Protein AF-0000000086876426 (afdb_homodimer)

InterPro domains:
  IPR000835 MarR-type HTH domain [PF01047] (58-99)
  IPR000835 MarR-type HTH domain [PS50995] (9-151)
  IPR000835 MarR-type HTH domain [SM00347] (29-136)
  IPR036388 Winged helix-like DNA-binding domain superfamily [G3DSA:1.10.10.10] (3-150)
  IPR036390 Winged helix DNA-binding domain superfamily [SSF46785] (10-148)
  IPR039422 Transcription regulators MarR/SlyA-like [PTHR33164] (21-145)

pLDDT: mean 90.35, std 13.36, range [30.05, 98.69]

Secondary structure (DSSP, 8-state):
---SSSSGGGSHHHHHHHHHHHHHHHHHHHHGGGT--HHHHHHHHHHHHHHHH-TT----BHHHHHHHHT--HHHHHHHHHHHHHTTSEEEEE-SS-TT-EEEEE-HHHHHHHHHHHHHHHHHHHHHHGGGGGGHHHHHHHHHHHHHHHH-/---SSSSGGGSHHHHHHHHHHHHHHHHHHHHGGGT--HHHHHHHHHHHHHHHH-TT----BHHHHHHHHT--HHHHHHHHHHHHHTTSEEEEE-SS-TT-EEEEE-HHHHHHHHHHHHHHHHHHHHHHGGGGGGHHHHHHHHHHHHHHHH-

Sequence (302 aa):
MSSQYKNAHESPGHLLWQVTTMWQKEVRRALDPLGLTPPQFVLLHGCLWLNERDTEGKGVTQVQLAHFANVDVNVTSQVLRALEKRGLIHRSRHRTDTRANIITTTPEGTELANQGIQLVEEADRQFFDLVSDRKEEYMDIMREFIKNKSEMSSQYKNAHESPGHLLWQVTTMWQKEVRRALDPLGLTPPQFVLLHGCLWLNERDTEGKGVTQVQLAHFANVDVNVTSQVLRALEKRGLIHRSRHRTDTRANIITTTPEGTELANQGIQLVEEADRQFFDLVSDRKEEYMDIMREFIKNKSE

Solvent-accessible surface area (backbone atoms only — not comparable to full-atom values): 16601 Å² total; per-residue (Å²): 133,79,54,85,50,81,55,81,74,62,38,73,59,46,40,50,49,53,52,50,51,57,50,51,51,45,41,43,59,51,27,49,89,73,74,40,51,67,70,49,44,48,51,47,40,44,39,46,53,48,56,76,63,40,81,81,66,78,65,37,38,63,66,57,45,15,61,74,60,71,45,55,58,69,58,42,53,55,46,48,50,55,38,35,74,71,52,28,34,45,77,43,77,31,89,81,47,83,88,38,46,26,48,42,58,30,74,63,22,46,52,51,32,52,53,46,50,52,37,37,51,53,41,43,53,60,58,54,51,54,40,56,94,45,43,68,61,50,50,52,53,45,47,42,46,55,55,52,69,76,104,133,80,52,84,49,84,55,81,75,64,38,74,60,46,38,51,49,52,52,48,51,55,49,50,51,46,42,43,60,50,25,49,89,73,74,42,51,67,69,48,44,49,50,47,39,44,39,46,54,48,55,75,64,40,82,82,68,78,64,37,37,63,66,57,46,15,61,74,61,70,45,55,57,68,59,43,52,55,45,48,51,54,38,36,73,72,53,27,35,45,77,41,76,32,90,81,48,84,88,37,47,26,48,43,59,30,73,63,22,45,52,51,32,53,53,47,50,53,35,39,50,52,42,43,53,60,57,54,52,54,42,56,95,44,42,67,62,50,49,50,52,45,48,41,43,55,55,53,67,76,102

Foldseek 3Di:
DPPVVPPPCDDPVNVVVVLVVVLLVLLQVLLVVLVDHPVLLLLLLLQLVVVVVPPVPQADWLVNSCVSSVHDSVVSVVSVVVCVVVVQKDWDAGPPPRPTIGIHGDPNSNVSSVSSVVSSVVSVVVSCVVPVVCNVVVVVVVVVVVVVVVD/DPPVVPPPCDDPVNVVVVLVVVLLVLLQVLLVVLVDHPVLLLLLLLQLVVVVVPPVPQADWLVNSCVSSVHDSVVSVVSVVVCVVVVQKDWDAGPPDRVTIGIHGDPNSNVSSVSSVVSSVVSVVVSCVVPVVCNVVVVVVVVVVVVVVVD

Radius of gyration: 21.58 Å; Cα contacts (8 Å, |Δi|>4): 341; chains: 2; bounding box: 47×56×58 Å

Nearest PDB structures (foldseek):
  4zzl-assembly1_B  TM=8.235E-01  e=1.697E-06  Pseudomonas aeruginosa
  1lnw-assembly7_A  TM=7.942E-01  e=1.697E-06  Pseudomonas aeruginosa
  8ylg-assembly1_B  TM=8.251E-01  e=4.861E-06  Burkholderia thailandensis
  4rgr-assembly1_A  TM=6.857E-01  e=1.195E-06  Acinetobacter baylyi ADP1
  7kfq-assembly1_A  TM=6.689E-01  e=6.283E-07  Variovorax paradoxus

Structure (mmCIF, N/CA/C/O backbone):
data_AF-0000000086876426-model_v1
#
loop_
_entity.id
_entity.type
_entity.pdbx_description
1 polymer 'MarR family transcriptional regulator'
#
loop_
_atom_site.group_PDB
_atom_site.id
_atom_site.type_symbol
_atom_site.label_atom_id
_atom_site.label_alt_id
_atom_site.label_comp_id
_atom_site.label_asym_id
_atom_site.label_entity_id
_atom_site.label_seq_id
_atom_site.pdbx_PDB_ins_code
_atom_site.Cartn_x
_atom_site.Cartn_y
_atom_site.Cartn_z
_atom_site.occupancy
_atom_site.B_iso_or_equiv
_atom_site.auth_seq_id
_atom_site.auth_comp_id
_atom_site.auth_asym_id
_atom_site.auth_atom_id
_atom_site.pdbx_PDB_model_num
ATOM 1 N N . MET A 1 1 ? -9.094 25.453 10.734 1 30.05 1 MET A N 1
ATOM 2 C CA . MET A 1 1 ? -8.906 24.547 9.617 1 30.05 1 MET A CA 1
ATOM 3 C C . MET A 1 1 ? -9.648 23.234 9.852 1 30.05 1 MET A C 1
ATOM 5 O O . MET A 1 1 ? -9.258 22.453 10.719 1 30.05 1 MET A O 1
ATOM 9 N N . SER A 1 2 ? -10.898 23.234 9.766 1 33.44 2 SER A N 1
ATOM 10 C CA . SER A 1 2 ? -12.031 22.375 10.117 1 33.44 2 SER A CA 1
ATOM 11 C C . SER A 1 2 ? -11.914 21 9.477 1 33.44 2 SER A C 1
ATOM 13 O O . SER A 1 2 ? -12.258 20.828 8.297 1 33.44 2 SER A O 1
ATOM 15 N N . SER A 1 3 ? -10.734 20.438 9.406 1 42.22 3 SER A N 1
ATOM 16 C CA . SER A 1 3 ? -10.766 19.078 8.852 1 42.22 3 SER A CA 1
ATOM 17 C C . SER A 1 3 ? -11.953 18.297 9.398 1 42.22 3 SER A C 1
ATOM 19 O O . SER A 1 3 ? -12.195 18.281 10.602 1 42.22 3 SER A O 1
ATOM 21 N N . GLN A 1 4 ? -13.102 18.344 8.695 1 42.22 4 GLN A N 1
ATOM 22 C CA . GLN A 1 4 ? -14.297 17.625 9.141 1 42.22 4 GLN A CA 1
ATOM 23 C C . GLN A 1 4 ? -13.922 16.406 9.969 1 42.22 4 GLN A C 1
ATOM 25 O O . GLN A 1 4 ? -14.773 15.828 10.656 1 42.22 4 GLN A O 1
ATOM 30 N N . TYR A 1 5 ? -12.875 15.703 9.586 1 44.19 5 TYR A N 1
ATOM 31 C CA . TYR A 1 5 ? -12.562 14.57 10.445 1 44.19 5 TYR A CA 1
ATOM 32 C C . TYR A 1 5 ? -11.758 15.016 11.656 1 44.19 5 TYR A C 1
ATOM 34 O O . TYR A 1 5 ? -10.727 15.68 11.516 1 44.19 5 TYR A O 1
ATOM 42 N N . LYS A 1 6 ? -12.273 15.656 12.68 1 44.12 6 LYS A N 1
ATOM 43 C CA . LYS A 1 6 ? -11.656 16.125 13.914 1 44.12 6 LYS A CA 1
ATOM 44 C C . LYS A 1 6 ? -10.266 15.531 14.102 1 44.12 6 LYS A C 1
ATOM 46 O O . LYS A 1 6 ? -9.32 16.234 14.477 1 44.12 6 LYS A O 1
ATOM 51 N N . ASN A 1 7 ? -10.18 14.094 14.289 1 46.66 7 ASN A N 1
ATOM 52 C CA . ASN A 1 7 ? -8.906 13.398 14.453 1 46.66 7 ASN A CA 1
ATOM 53 C C . ASN A 1 7 ? -8.43 12.789 13.133 1 46.66 7 ASN A C 1
ATOM 55 O O . ASN A 1 7 ? -9.211 12.141 12.43 1 46.66 7 ASN A O 1
ATOM 59 N N . ALA A 1 8 ? -7.633 13.555 12.289 1 49.53 8 ALA A N 1
ATOM 60 C CA . ALA A 1 8 ? -6.98 13.109 11.062 1 49.53 8 ALA A CA 1
ATOM 61 C C . ALA A 1 8 ? -7.047 11.586 10.93 1 49.53 8 ALA A C 1
ATOM 63 O O . ALA A 1 8 ? -7.121 11.062 9.82 1 49.53 8 ALA A O 1
ATOM 64 N N . HIS A 1 9 ? -7.215 10.828 12.141 1 56.84 9 HIS A N 1
ATOM 65 C CA . HIS A 1 9 ? -7.109 9.375 12.25 1 56.84 9 HIS A CA 1
ATOM 66 C C . HIS A 1 9 ? -8.445 8.703 11.961 1 56.84 9 HIS A C 1
ATOM 68 O O . HIS A 1 9 ? -8.586 7.492 12.125 1 56.84 9 HIS A O 1
ATOM 74 N N . GLU A 1 10 ? -9.336 9.508 11.508 1 72.62 10 GLU A N 1
ATOM 75 C CA . GLU A 1 10 ? -10.555 8.711 11.531 1 72.62 10 GLU A CA 1
ATOM 76 C C . GLU A 1 10 ? -11.266 8.75 10.18 1 72.62 10 GLU A C 1
ATOM 78 O O . GLU A 1 10 ? -12.492 8.664 10.117 1 72.62 10 GLU A O 1
ATOM 83 N N . SER A 1 11 ? -10.648 9.008 9.18 1 89.31 11 SER A N 1
ATOM 84 C CA . SER A 1 11 ? -11.336 8.898 7.898 1 89.31 11 SER A CA 1
ATOM 85 C C . SER A 1 11 ? -11.375 7.449 7.414 1 89.31 11 SER A C 1
ATOM 87 O O . SER A 1 11 ? -10.562 6.625 7.848 1 89.31 11 SER A O 1
ATOM 89 N N . PRO A 1 12 ? -12.383 7.133 6.586 1 95.56 12 PRO A N 1
ATOM 90 C CA . PRO A 1 12 ? -12.43 5.777 6.031 1 95.56 12 PRO A CA 1
ATOM 91 C C . PRO A 1 12 ? -11.148 5.395 5.297 1 95.56 12 PRO A C 1
ATOM 93 O O . PRO A 1 12 ? -10.703 4.25 5.387 1 95.56 12 PRO A O 1
ATOM 96 N N . GLY A 1 13 ? -10.586 6.391 4.656 1 95.62 13 GLY A N 1
ATOM 97 C CA . GLY A 1 13 ? -9.328 6.133 3.973 1 95.62 13 GLY A CA 1
ATOM 98 C C . GLY A 1 13 ? -8.172 5.879 4.922 1 95.62 13 GLY A C 1
ATOM 99 O O . GLY A 1 13 ? -7.324 5.023 4.664 1 95.62 13 GLY A O 1
ATOM 100 N N . HIS A 1 14 ? -8.125 6.574 5.984 1 90.75 14 HIS A N 1
ATOM 101 C CA . HIS A 1 14 ? -7.098 6.363 6.996 1 90.75 14 HIS A CA 1
ATOM 102 C C . HIS A 1 14 ? -7.207 4.973 7.613 1 90.75 14 HIS A C 1
ATOM 104 O O . HIS A 1 14 ? -6.195 4.301 7.828 1 90.75 14 HIS A O 1
ATOM 110 N N . LEU A 1 15 ? -8.391 4.52 7.887 1 93.94 15 LEU A N 1
ATOM 111 C CA . LEU A 1 15 ? -8.609 3.184 8.43 1 93.94 15 LEU A CA 1
ATOM 112 C C . LEU A 1 15 ? -8.172 2.111 7.441 1 93.94 15 LEU A C 1
ATOM 114 O O . LEU A 1 15 ? -7.523 1.134 7.82 1 93.94 15 LEU A O 1
ATOM 118 N N . LEU A 1 16 ? -8.547 2.289 6.176 1 96.75 16 LEU A N 1
ATOM 119 C CA . LEU A 1 16 ? -8.102 1.376 5.125 1 96.75 16 LEU A CA 1
ATOM 120 C C . LEU A 1 16 ? -6.578 1.283 5.094 1 96.75 16 LEU A C 1
ATOM 122 O O . LEU A 1 16 ? -6.02 0.185 5.051 1 96.75 16 LEU A O 1
ATOM 126 N N . TRP A 1 17 ? -5.953 2.387 5.164 1 93 17 TRP A N 1
ATOM 127 C CA . TRP A 1 17 ? -4.496 2.463 5.145 1 93 17 TRP A CA 1
ATOM 128 C C . TRP A 1 17 ? -3.893 1.731 6.336 1 93 17 TRP A C 1
ATOM 130 O O . TRP A 1 17 ? -2.949 0.954 6.184 1 93 17 TRP A O 1
ATOM 140 N N . GLN A 1 18 ? -4.398 1.969 7.492 1 91.56 18 GLN A N 1
ATOM 141 C CA . GLN A 1 18 ? -3.865 1.341 8.695 1 91.56 18 GLN A CA 1
ATOM 142 C C . GLN A 1 18 ? -3.986 -0.179 8.625 1 91.56 18 GLN A C 1
ATOM 144 O O . GLN A 1 18 ? -3.018 -0.896 8.883 1 91.56 18 GLN A O 1
ATOM 149 N N . VAL A 1 19 ? -5.152 -0.672 8.258 1 95.75 19 VAL A N 1
ATOM 150 C CA . VAL A 1 19 ? -5.379 -2.111 8.188 1 95.75 19 VAL A CA 1
ATOM 151 C C . VAL A 1 19 ? -4.492 -2.719 7.102 1 95.75 19 VAL A C 1
ATOM 153 O O . VAL A 1 19 ? -3.898 -3.783 7.301 1 95.75 19 VAL A O 1
ATOM 156 N N . THR A 1 20 ? -4.418 -2.023 5.996 1 96.06 20 THR A N 1
ATOM 157 C CA . THR A 1 20 ? -3.586 -2.525 4.906 1 96.06 20 THR A CA 1
ATOM 158 C C . THR A 1 20 ? -2.117 -2.568 5.32 1 96.06 20 THR A C 1
ATOM 160 O O . THR A 1 20 ? -1.408 -3.529 5.016 1 96.06 20 THR A O 1
ATOM 163 N N . THR A 1 21 ? -1.663 -1.554 5.988 1 91.94 21 THR A N 1
ATOM 164 C CA . THR A 1 21 ? -0.284 -1.509 6.457 1 91.94 21 THR A CA 1
ATOM 165 C C . THR A 1 21 ? 0.003 -2.672 7.402 1 91.94 21 THR A C 1
ATOM 167 O O . THR A 1 21 ? 1.04 -3.328 7.289 1 91.94 21 THR A O 1
ATOM 170 N N . MET A 1 22 ? -0.913 -2.908 8.336 1 93.94 22 MET A N 1
ATOM 171 C CA . MET A 1 22 ? -0.774 -4.02 9.273 1 93.94 22 MET A CA 1
ATOM 172 C C . MET A 1 22 ? -0.702 -5.348 8.531 1 93.94 22 MET A C 1
ATOM 174 O O . MET A 1 22 ? 0.144 -6.191 8.836 1 93.94 22 MET A O 1
ATOM 178 N N . TRP A 1 23 ? -1.585 -5.512 7.598 1 96.62 23 TRP A N 1
ATOM 179 C CA . TRP A 1 23 ? -1.629 -6.742 6.809 1 96.62 23 TRP A CA 1
ATOM 180 C C . TRP A 1 23 ? -0.354 -6.91 5.992 1 96.62 23 TRP A C 1
ATOM 182 O O . TRP A 1 23 ? 0.245 -7.988 5.977 1 96.62 23 TRP A O 1
ATOM 192 N N . GLN A 1 24 ? 0.143 -5.887 5.328 1 94.62 24 GLN A N 1
ATOM 193 C CA . GLN A 1 24 ? 1.336 -5.926 4.488 1 94.62 24 GLN A CA 1
ATOM 194 C C . GLN A 1 24 ? 2.578 -6.25 5.312 1 94.62 24 GLN A C 1
ATOM 196 O O . GLN A 1 24 ? 3.494 -6.918 4.832 1 94.62 24 GLN A O 1
ATOM 201 N N . LYS A 1 25 ? 2.564 -5.75 6.504 1 93.88 25 LYS A N 1
ATOM 202 C CA . LYS A 1 25 ? 3.662 -6.082 7.41 1 93.88 25 LYS A CA 1
ATOM 203 C C . LYS A 1 25 ? 3.725 -7.586 7.664 1 93.88 25 LYS A C 1
ATOM 205 O O . LYS A 1 25 ? 4.809 -8.18 7.668 1 93.88 25 LYS A O 1
ATOM 210 N N . GLU A 1 26 ? 2.576 -8.219 7.887 1 96.5 26 GLU A N 1
ATOM 211 C CA . GLU A 1 26 ? 2.525 -9.656 8.117 1 96.5 26 GLU A CA 1
ATOM 212 C C . GLU A 1 26 ? 2.957 -10.43 6.875 1 96.5 26 GLU A C 1
ATOM 214 O O . GLU A 1 26 ? 3.676 -11.43 6.98 1 96.5 26 GLU A O 1
ATOM 219 N N . VAL A 1 27 ? 2.52 -9.953 5.77 1 96.81 27 VAL A N 1
ATOM 220 C CA . VAL A 1 27 ? 2.877 -10.609 4.516 1 96.81 27 VAL A CA 1
ATOM 221 C C . VAL A 1 27 ? 4.383 -10.484 4.281 1 96.81 27 VAL A C 1
ATOM 223 O O . VAL A 1 27 ? 5.035 -11.461 3.91 1 96.81 27 VAL A O 1
ATOM 226 N N . ARG A 1 28 ? 4.902 -9.367 4.512 1 96.25 28 ARG A N 1
ATOM 227 C CA . ARG A 1 28 ? 6.34 -9.156 4.363 1 96.25 28 ARG A CA 1
ATOM 228 C C . ARG A 1 28 ? 7.129 -10.078 5.285 1 96.25 28 ARG A C 1
ATOM 230 O O . ARG A 1 28 ? 8.117 -10.688 4.867 1 96.25 28 ARG A O 1
ATOM 237 N N . ARG A 1 29 ? 6.707 -10.117 6.5 1 96.81 29 ARG A N 1
ATOM 238 C CA . ARG A 1 29 ? 7.359 -10.977 7.477 1 96.81 29 ARG A CA 1
ATOM 239 C C . ARG A 1 29 ? 7.348 -12.43 7.02 1 96.81 29 ARG A C 1
ATOM 241 O O . ARG A 1 29 ? 8.344 -13.148 7.168 1 96.81 29 ARG A O 1
ATOM 248 N N . ALA A 1 30 ? 6.223 -12.844 6.492 1 97.88 30 ALA A N 1
ATOM 249 C CA . ALA A 1 30 ? 6.074 -14.219 6.027 1 97.88 30 ALA A CA 1
ATOM 250 C C . ALA A 1 30 ? 7.027 -14.516 4.871 1 97.88 30 ALA A C 1
ATOM 252 O O . ALA A 1 30 ? 7.492 -15.648 4.715 1 97.88 30 ALA A O 1
ATOM 253 N N . LEU A 1 31 ? 7.398 -13.508 4.098 1 98.06 31 LEU A N 1
ATOM 254 C CA . LEU A 1 31 ? 8.188 -13.703 2.887 1 98.06 31 LEU A CA 1
ATOM 255 C C . LEU A 1 31 ? 9.68 -13.539 3.176 1 98.06 31 LEU A C 1
ATOM 257 O O . LEU A 1 31 ? 10.516 -13.945 2.373 1 98.06 31 LEU A O 1
ATOM 261 N N . ASP A 1 32 ? 9.984 -13.031 4.336 1 97.56 32 ASP A N 1
ATOM 262 C CA . ASP A 1 32 ? 11.352 -12.688 4.707 1 97.56 32 ASP A CA 1
ATOM 263 C C . ASP A 1 32 ? 12.266 -13.906 4.613 1 97.56 32 ASP A C 1
ATOM 265 O O . ASP A 1 32 ? 13.344 -13.828 4.02 1 97.56 32 ASP A O 1
ATOM 269 N N . PRO A 1 33 ? 11.859 -15.031 5.078 1 97.81 33 PRO A N 1
ATOM 270 C CA . PRO A 1 33 ? 12.75 -16.188 5.035 1 97.81 33 PRO A CA 1
ATOM 271 C C . PRO A 1 33 ? 13.07 -16.641 3.611 1 97.81 33 PRO A C 1
ATOM 273 O O . PRO A 1 33 ? 14.055 -17.359 3.393 1 97.81 33 PRO A O 1
ATOM 276 N N . LEU A 1 34 ? 12.312 -16.203 2.652 1 98 34 LEU A N 1
ATOM 277 C CA . LEU A 1 34 ? 12.5 -16.625 1.27 1 98 34 LEU A CA 1
ATOM 278 C C . LEU A 1 34 ? 13.312 -15.594 0.492 1 98 34 LEU A C 1
ATOM 280 O O . LEU A 1 34 ? 13.656 -15.812 -0.671 1 98 34 LEU A O 1
ATOM 284 N N . GLY A 1 35 ? 13.492 -14.445 1.143 1 97.56 35 GLY A N 1
ATOM 285 C CA . GLY A 1 35 ? 14.203 -13.375 0.459 1 97.56 35 GLY A CA 1
ATOM 286 C C . GLY A 1 35 ? 13.391 -12.742 -0.661 1 97.56 35 GLY A C 1
ATOM 287 O O . GLY A 1 35 ? 13.953 -12.305 -1.668 1 97.56 35 GLY A O 1
ATOM 288 N N . LEU A 1 36 ? 12.109 -12.789 -0.592 1 97.75 36 LEU A N 1
ATOM 289 C CA . LEU A 1 36 ? 11.219 -12.195 -1.587 1 97.75 36 LEU A CA 1
ATOM 290 C C . LEU A 1 36 ? 10.555 -10.938 -1.04 1 97.75 36 LEU A C 1
ATOM 292 O O . LEU A 1 36 ? 10.062 -10.93 0.09 1 97.75 36 LEU A O 1
ATOM 296 N N . THR A 1 37 ? 10.547 -9.898 -1.817 1 95.12 37 THR A N 1
ATOM 297 C CA . THR A 1 37 ? 9.672 -8.766 -1.537 1 95.12 37 THR A CA 1
ATOM 298 C C . THR A 1 37 ? 8.25 -9.055 -2.014 1 95.12 37 THR A C 1
ATOM 300 O O . THR A 1 37 ? 8.031 -9.953 -2.83 1 95.12 37 THR A O 1
ATOM 303 N N . PRO A 1 38 ? 7.348 -8.25 -1.544 1 94.69 38 PRO A N 1
ATOM 304 C CA . PRO A 1 38 ? 5.961 -8.5 -1.956 1 94.69 38 PRO A CA 1
ATOM 305 C C . PRO A 1 38 ? 5.758 -8.344 -3.461 1 94.69 38 PRO A C 1
ATOM 307 O O . PRO A 1 38 ? 5.129 -9.195 -4.094 1 94.69 38 PRO A O 1
ATOM 310 N N . PRO A 1 39 ? 6.363 -7.375 -4.117 1 93.94 39 PRO A N 1
ATOM 311 C CA . PRO A 1 39 ? 6.203 -7.293 -5.57 1 93.94 39 PRO A CA 1
ATOM 312 C C . PRO A 1 39 ? 6.824 -8.484 -6.297 1 93.94 39 PRO A C 1
ATOM 314 O O . PRO A 1 39 ? 6.254 -8.984 -7.27 1 93.94 39 PRO A O 1
ATOM 317 N N . GLN A 1 40 ? 7.953 -8.883 -5.797 1 96.31 40 GLN A N 1
ATOM 318 C CA . GLN A 1 40 ? 8.578 -10.062 -6.379 1 96.31 40 GLN A CA 1
ATOM 319 C C . GLN A 1 40 ? 7.68 -11.289 -6.227 1 96.31 40 GLN A C 1
ATOM 321 O O . GLN A 1 40 ? 7.516 -12.07 -7.168 1 96.31 40 GLN A O 1
ATOM 326 N N . PHE A 1 41 ? 7.113 -11.438 -5.098 1 96.75 41 PHE A N 1
ATOM 327 C CA . PHE A 1 41 ? 6.238 -12.57 -4.84 1 96.75 41 PHE A CA 1
ATOM 328 C C . PHE A 1 41 ? 5.012 -12.523 -5.746 1 96.75 41 PHE A C 1
ATOM 330 O O . PHE A 1 41 ? 4.641 -13.531 -6.348 1 96.75 41 PHE A O 1
ATOM 337 N N . VAL A 1 42 ? 4.336 -11.453 -5.828 1 94.62 42 VAL A N 1
ATOM 338 C CA . VAL A 1 42 ? 3.113 -11.32 -6.613 1 94.62 42 VAL A CA 1
ATOM 339 C C . VAL A 1 42 ? 3.395 -11.664 -8.07 1 94.62 42 VAL A C 1
ATOM 341 O O . VAL A 1 42 ? 2.621 -12.383 -8.711 1 94.62 42 VAL A O 1
ATOM 344 N N . LEU A 1 43 ? 4.477 -11.195 -8.586 1 96.31 43 LEU A N 1
ATOM 345 C CA . LEU A 1 43 ? 4.789 -11.438 -9.984 1 96.31 43 LEU A CA 1
ATOM 346 C C . LEU A 1 43 ? 5.23 -12.883 -10.203 1 96.31 43 LEU A C 1
ATOM 348 O O . LEU A 1 43 ? 4.891 -13.492 -11.219 1 96.31 43 LEU A O 1
ATOM 352 N N . LEU A 1 44 ? 6.023 -13.383 -9.281 1 97.5 44 LEU A N 1
ATOM 353 C CA . LEU A 1 44 ? 6.434 -14.773 -9.375 1 97.5 44 LEU A CA 1
ATOM 354 C C . LEU A 1 44 ? 5.227 -15.703 -9.297 1 97.5 44 LEU A C 1
ATOM 356 O O . LEU A 1 44 ? 5.102 -16.641 -10.102 1 97.5 44 LEU A O 1
ATOM 360 N N . HIS A 1 45 ? 4.395 -15.445 -8.391 1 95.81 45 HIS A N 1
ATOM 361 C CA . HIS A 1 45 ? 3.15 -16.203 -8.258 1 95.81 45 HIS A CA 1
ATOM 362 C C . HIS A 1 45 ? 2.287 -16.062 -9.508 1 95.81 45 HIS A C 1
ATOM 364 O O . HIS A 1 45 ? 1.734 -17.062 -9.984 1 95.81 45 HIS A O 1
ATOM 370 N N . GLY A 1 46 ? 2.115 -14.852 -9.961 1 94.38 46 GLY A N 1
ATOM 371 C CA . GLY A 1 46 ? 1.368 -14.641 -11.188 1 94.38 46 GLY A CA 1
ATOM 372 C C . GLY A 1 46 ? 1.928 -15.406 -12.375 1 94.38 46 GLY A C 1
ATOM 373 O O . GLY A 1 46 ? 1.172 -15.969 -13.164 1 94.38 46 GLY A O 1
ATOM 374 N N . CYS A 1 47 ? 3.178 -15.391 -12.461 1 96.25 47 CYS A N 1
ATOM 375 C CA . CYS A 1 47 ? 3.836 -16.125 -13.531 1 96.25 47 CYS A CA 1
ATOM 376 C C . CYS A 1 47 ? 3.514 -17.609 -13.445 1 96.25 47 CYS A C 1
ATOM 378 O O . CYS A 1 47 ? 3.1 -18.219 -14.43 1 96.25 47 CYS A O 1
ATOM 380 N N . LEU A 1 48 ? 3.719 -18.141 -12.258 1 96.12 48 LEU A N 1
ATOM 381 C CA . LEU A 1 48 ? 3.416 -19.547 -12.039 1 96.12 48 LEU A CA 1
ATOM 382 C C . LEU A 1 48 ? 1.962 -19.844 -12.391 1 96.12 48 LEU A C 1
ATOM 384 O O . LEU A 1 48 ? 1.677 -20.812 -13.109 1 96.12 48 LEU A O 1
ATOM 388 N N . TRP A 1 49 ? 1.109 -19.047 -11.953 1 93.31 49 TRP A N 1
ATOM 389 C CA . TRP A 1 49 ? -0.327 -19.234 -12.141 1 93.31 49 TRP A CA 1
ATOM 390 C C . TRP A 1 49 ? -0.69 -19.188 -13.625 1 93.31 49 TRP A C 1
ATOM 392 O O . TRP A 1 49 ? -1.402 -20.062 -14.117 1 93.31 49 TRP A O 1
ATOM 402 N N . LEU A 1 50 ? -0.225 -18.234 -14.297 1 93.56 50 LEU A N 1
ATOM 403 C CA . LEU A 1 50 ? -0.533 -18.062 -15.711 1 93.56 50 LEU A CA 1
ATOM 404 C C . LEU A 1 50 ? 0.106 -19.172 -16.547 1 93.56 50 LEU A C 1
ATOM 406 O O . LEU A 1 50 ? -0.485 -19.656 -17.516 1 93.56 50 LEU A O 1
ATOM 410 N N . ASN A 1 51 ? 1.338 -19.547 -16.188 1 93.94 51 ASN A N 1
ATOM 411 C CA . ASN A 1 51 ? 1.99 -20.656 -16.875 1 93.94 51 ASN A CA 1
ATOM 412 C C . ASN A 1 51 ? 1.164 -21.938 -16.781 1 93.94 51 ASN A C 1
ATOM 414 O O . ASN A 1 51 ? 0.991 -22.641 -17.781 1 93.94 51 ASN A O 1
ATOM 418 N N . GLU A 1 52 ? 0.681 -22.172 -15.617 1 92.38 52 GLU A N 1
ATOM 419 C CA . GLU A 1 52 ? -0.088 -23.391 -15.375 1 92.38 52 GLU A CA 1
ATOM 420 C C . GLU A 1 52 ? -1.415 -23.375 -16.125 1 92.38 52 GLU A C 1
ATOM 422 O O . GLU A 1 52 ? -1.99 -24.422 -16.422 1 92.38 52 GLU A O 1
ATOM 427 N N . ARG A 1 53 ? -1.864 -22.188 -16.5 1 90.62 53 ARG A N 1
ATOM 428 C CA . ARG A 1 53 ? -3.174 -22.047 -17.125 1 90.62 53 ARG A CA 1
ATOM 429 C C . ARG A 1 53 ? -3.037 -21.797 -18.625 1 90.62 53 ARG A C 1
ATOM 431 O O . ARG A 1 53 ? -4.039 -21.609 -19.312 1 90.62 53 ARG A O 1
ATOM 438 N N . ASP A 1 54 ? -1.83 -21.75 -19 1 89.44 54 ASP A N 1
ATOM 439 C CA . ASP A 1 54 ? -1.578 -21.578 -20.438 1 89.44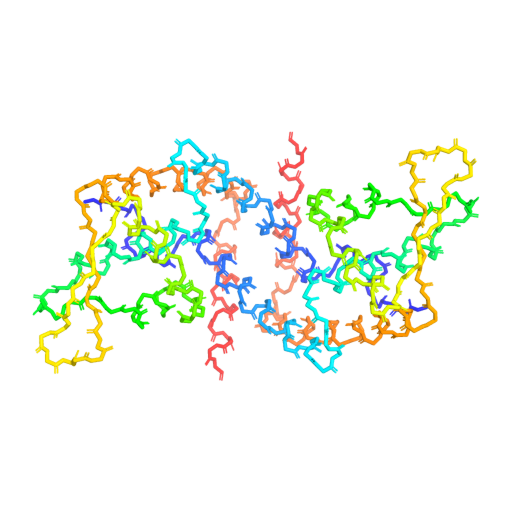 54 ASP A CA 1
ATOM 440 C C . ASP A 1 54 ? -1.795 -22.891 -21.188 1 89.44 54 ASP A C 1
ATOM 442 O O . ASP A 1 54 ? -0.842 -23.5 -21.688 1 89.44 54 ASP A O 1
ATOM 446 N N . THR A 1 55 ? -3.006 -23.203 -21.438 1 86.12 55 THR A N 1
ATOM 447 C CA . THR A 1 55 ? -3.342 -24.484 -22.062 1 86.12 55 THR A CA 1
ATOM 448 C C . THR A 1 55 ? -3.018 -24.469 -23.547 1 86.12 55 THR A C 1
ATOM 450 O O . THR A 1 55 ? -2.76 -25.516 -24.141 1 86.12 55 THR A O 1
ATOM 453 N N . GLU A 1 56 ? -3.01 -23.312 -24.078 1 84.38 56 GLU A N 1
ATOM 454 C CA . GLU A 1 56 ? -2.787 -23.203 -25.516 1 84.38 56 GLU A CA 1
ATOM 455 C C . GLU A 1 56 ? -1.302 -23.062 -25.844 1 84.38 56 GLU A C 1
ATOM 457 O O . GLU A 1 56 ? -0.908 -23.094 -27 1 84.38 56 GLU A O 1
ATOM 462 N N . GLY A 1 57 ? -0.513 -22.922 -24.859 1 82.06 57 GLY A N 1
ATOM 463 C CA . GLY A 1 57 ? 0.924 -22.812 -25.062 1 82.06 57 GLY A CA 1
ATOM 464 C C . GLY A 1 57 ? 1.343 -21.516 -25.719 1 82.06 57 GLY A C 1
ATOM 465 O O . GLY A 1 57 ? 2.297 -21.5 -26.5 1 82.06 57 GLY A O 1
ATOM 466 N N . LYS A 1 58 ? 0.598 -20.516 -25.578 1 83.44 58 LYS A N 1
ATOM 467 C CA . LYS A 1 58 ? 0.885 -19.219 -26.203 1 83.44 58 LYS A CA 1
ATOM 468 C C . LYS A 1 58 ? 1.962 -18.469 -25.422 1 83.44 58 LYS A C 1
ATOM 470 O O . LYS A 1 58 ? 2.6 -17.562 -25.969 1 83.44 58 LYS A O 1
ATOM 475 N N . GLY A 1 59 ? 2.172 -18.938 -24.25 1 88.19 59 GLY A N 1
ATOM 476 C CA . GLY A 1 59 ? 3.152 -18.266 -23.422 1 88.19 59 GLY A CA 1
ATOM 477 C C . GLY A 1 59 ? 2.561 -17.125 -22.594 1 88.19 59 GLY A C 1
ATOM 478 O O . GLY A 1 59 ? 1.478 -16.625 -22.906 1 88.19 59 GLY A O 1
ATOM 479 N N . VAL A 1 60 ? 3.299 -16.719 -21.531 1 94 60 VAL A N 1
ATOM 480 C CA . VAL A 1 60 ? 2.898 -15.625 -20.641 1 94 60 VAL A CA 1
ATOM 481 C C . VAL A 1 60 ? 3.762 -14.391 -20.922 1 94 60 VAL A C 1
ATOM 483 O O . VAL A 1 60 ? 4.992 -14.461 -20.875 1 94 60 VAL A O 1
ATOM 486 N N . THR A 1 61 ? 3.084 -13.258 -21.172 1 93.44 61 THR A N 1
ATOM 487 C CA . THR A 1 61 ? 3.816 -12.047 -21.531 1 93.44 61 THR A CA 1
ATOM 488 C C . THR A 1 61 ? 3.906 -11.109 -20.328 1 93.44 61 THR A C 1
ATOM 490 O O . THR A 1 61 ? 3.193 -11.281 -19.344 1 93.44 61 THR A O 1
ATOM 493 N N . GLN A 1 62 ? 4.797 -10.156 -20.484 1 93.81 62 GLN A N 1
ATOM 494 C CA . GLN A 1 62 ? 4.945 -9.141 -19.453 1 93.81 62 GLN A CA 1
ATOM 495 C C . GLN A 1 62 ? 3.648 -8.352 -19.266 1 93.81 62 GLN A C 1
ATOM 497 O O . GLN A 1 62 ? 3.291 -8 -18.141 1 93.81 62 GLN A O 1
ATOM 502 N N . VAL A 1 63 ? 2.988 -8.125 -20.344 1 92.19 63 VAL A N 1
ATOM 503 C CA . VAL A 1 63 ? 1.748 -7.359 -20.297 1 92.19 63 VAL A CA 1
ATOM 504 C C . VAL A 1 63 ? 0.688 -8.141 -19.516 1 92.19 63 VAL A C 1
ATOM 506 O O . VAL A 1 63 ? -0.023 -7.578 -18.688 1 92.19 63 VAL A O 1
ATOM 509 N N . GLN A 1 64 ? 0.55 -9.375 -19.719 1 91.69 64 GLN A N 1
ATOM 510 C CA . GLN A 1 64 ? -0.383 -10.234 -19 1 91.69 64 GLN A CA 1
ATOM 511 C C . GLN A 1 64 ? -0.063 -10.258 -17.5 1 91.69 64 GLN A C 1
ATOM 513 O O . GLN A 1 64 ? -0.969 -10.203 -16.672 1 91.69 64 GLN A O 1
ATOM 518 N N . LEU A 1 65 ? 1.166 -10.344 -17.203 1 93.81 65 LEU A N 1
ATOM 519 C CA . LEU A 1 65 ? 1.596 -10.375 -15.82 1 93.81 65 LEU A CA 1
ATOM 520 C C . LEU A 1 65 ? 1.288 -9.047 -15.125 1 93.81 65 LEU A C 1
ATOM 522 O O . LEU A 1 65 ? 0.84 -9.031 -13.977 1 93.81 65 LEU A O 1
ATOM 526 N N . ALA A 1 66 ? 1.565 -7.953 -15.812 1 93.31 66 ALA A N 1
ATOM 527 C CA . ALA A 1 66 ? 1.267 -6.629 -15.266 1 93.31 66 ALA A CA 1
ATOM 528 C C . ALA A 1 66 ? -0.22 -6.488 -14.953 1 93.31 66 ALA A C 1
ATOM 530 O O . ALA A 1 66 ? -0.592 -5.977 -13.891 1 93.31 66 ALA A O 1
ATOM 531 N N . HIS A 1 67 ? -1.064 -6.996 -15.828 1 89.19 67 HIS A N 1
ATOM 532 C CA . HIS A 1 67 ? -2.51 -6.961 -15.633 1 89.19 67 HIS A CA 1
ATOM 533 C C . HIS A 1 67 ? -2.932 -7.84 -14.461 1 89.19 67 HIS A C 1
ATOM 535 O O . HIS A 1 67 ? -3.754 -7.43 -13.641 1 89.19 67 HIS A O 1
ATOM 541 N N . PHE A 1 68 ? -2.355 -9.008 -14.438 1 85.94 68 PHE A N 1
ATOM 542 C CA . PHE A 1 68 ? -2.648 -9.945 -13.359 1 85.94 68 PHE A CA 1
ATOM 543 C C . PHE A 1 68 ? -2.307 -9.336 -12.008 1 85.94 68 PHE A C 1
ATOM 545 O O . PHE A 1 68 ? -3.098 -9.422 -11.062 1 85.94 68 PHE A O 1
ATOM 552 N N . ALA A 1 69 ? -1.176 -8.695 -11.883 1 87.12 69 ALA A N 1
ATOM 553 C CA . ALA A 1 69 ? -0.664 -8.172 -10.617 1 87.12 69 ALA A CA 1
ATOM 554 C C . ALA A 1 69 ? -1.163 -6.75 -10.375 1 87.12 69 ALA A C 1
ATOM 556 O O . ALA A 1 69 ? -0.938 -6.188 -9.297 1 87.12 69 ALA A O 1
ATOM 557 N N . ASN A 1 70 ? -1.855 -6.152 -11.344 1 84.06 70 ASN A N 1
ATOM 558 C CA . ASN A 1 70 ? -2.289 -4.762 -11.266 1 84.06 70 ASN A CA 1
ATOM 559 C C . ASN A 1 70 ? -1.128 -3.832 -10.922 1 84.06 70 ASN A C 1
ATOM 561 O O . ASN A 1 70 ? -1.217 -3.043 -9.984 1 84.06 70 ASN A O 1
ATOM 565 N N . VAL A 1 71 ? -0.07 -3.988 -11.609 1 85.31 71 VAL A N 1
ATOM 566 C CA . VAL A 1 71 ? 1.141 -3.188 -11.461 1 85.31 71 VAL A CA 1
ATOM 567 C C . VAL A 1 71 ? 1.521 -2.57 -12.805 1 85.31 71 VAL A C 1
ATOM 569 O O . VAL A 1 71 ? 1.196 -3.117 -13.859 1 85.31 71 VAL A O 1
ATOM 572 N N . ASP A 1 72 ? 2.148 -1.446 -12.734 1 88.25 72 ASP A N 1
ATOM 573 C CA . ASP A 1 72 ? 2.627 -0.777 -13.938 1 88.25 72 ASP A CA 1
ATOM 574 C C . ASP A 1 72 ? 3.59 -1.672 -14.719 1 88.25 72 ASP A C 1
ATOM 576 O O . ASP A 1 72 ? 4.438 -2.346 -14.125 1 88.25 72 ASP A O 1
ATOM 580 N N . VAL A 1 73 ? 3.516 -1.561 -16 1 90.5 73 VAL A N 1
ATOM 581 C CA . VAL A 1 73 ? 4.301 -2.406 -16.906 1 90.5 73 VAL A CA 1
ATOM 582 C C . VAL A 1 73 ? 5.789 -2.156 -16.672 1 90.5 73 VAL A C 1
ATOM 584 O O . VAL A 1 73 ? 6.59 -3.092 -16.688 1 90.5 73 VAL A O 1
ATOM 587 N N . ASN A 1 74 ? 6.074 -0.907 -16.469 1 90.38 74 ASN A N 1
ATOM 588 C CA . ASN A 1 74 ? 7.477 -0.581 -16.219 1 90.38 74 ASN A CA 1
ATOM 589 C C . ASN A 1 74 ? 7.977 -1.193 -14.922 1 90.38 74 ASN A C 1
ATOM 591 O O . ASN A 1 74 ? 9.102 -1.701 -14.859 1 90.38 74 ASN A O 1
ATOM 595 N N . VAL A 1 75 ? 7.234 -1.121 -13.914 1 90.44 75 VAL A N 1
ATOM 596 C CA . VAL A 1 75 ? 7.578 -1.733 -12.641 1 90.44 75 VAL A CA 1
ATOM 597 C C . VAL A 1 75 ? 7.672 -3.25 -12.797 1 90.44 75 VAL A C 1
ATOM 599 O O . V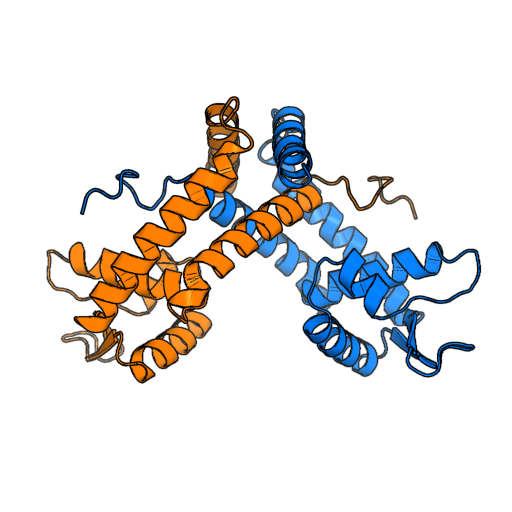AL A 1 75 ? 8.602 -3.879 -12.289 1 90.44 75 VAL A O 1
ATOM 602 N N . THR A 1 76 ? 6.762 -3.773 -13.547 1 95.62 76 THR A N 1
ATOM 603 C CA . THR A 1 76 ? 6.77 -5.203 -13.836 1 95.62 76 THR A CA 1
ATOM 604 C C . THR A 1 76 ? 8.094 -5.617 -14.469 1 95.62 76 THR A C 1
ATOM 606 O O . THR A 1 76 ? 8.719 -6.594 -14.039 1 95.62 76 THR A O 1
ATOM 609 N N . SER A 1 77 ? 8.531 -4.867 -15.438 1 95.69 77 SER A N 1
ATOM 610 C CA . SER A 1 77 ? 9.773 -5.168 -16.141 1 95.69 77 SER A CA 1
ATOM 611 C C . SER A 1 77 ? 10.961 -5.184 -15.172 1 95.69 77 SER A C 1
ATOM 613 O O . SER A 1 77 ? 11.781 -6.098 -15.211 1 95.69 77 SER A O 1
ATOM 615 N N . GLN A 1 78 ? 10.984 -4.25 -14.32 1 96.5 78 GLN A N 1
ATOM 616 C CA . GLN A 1 78 ? 12.078 -4.137 -13.359 1 96.5 78 GLN A CA 1
ATOM 617 C C . GLN A 1 78 ? 12.078 -5.305 -12.383 1 96.5 78 GLN A C 1
ATOM 619 O O . GLN A 1 78 ? 13.125 -5.875 -12.086 1 96.5 78 GLN A O 1
ATOM 624 N N . VAL A 1 79 ? 10.992 -5.652 -11.93 1 97.19 79 VAL A N 1
ATOM 625 C CA . VAL A 1 79 ? 10.875 -6.734 -10.961 1 97.19 79 VAL A CA 1
ATOM 626 C C . VAL A 1 79 ? 11.203 -8.07 -11.625 1 97.19 79 VAL A C 1
ATOM 628 O O . VAL A 1 79 ? 11.875 -8.922 -11.039 1 97.19 79 VAL A O 1
ATOM 631 N N . LEU A 1 80 ? 10.773 -8.195 -12.836 1 97.56 80 LEU A N 1
ATOM 632 C CA . LEU A 1 80 ? 11.07 -9.422 -13.57 1 97.56 80 LEU A CA 1
ATOM 633 C C . LEU A 1 80 ? 12.57 -9.562 -13.82 1 97.56 80 LEU A C 1
ATOM 635 O O . LEU A 1 80 ? 13.102 -10.672 -13.781 1 97.56 80 LEU A O 1
ATOM 639 N N . ARG A 1 81 ? 13.188 -8.492 -14.102 1 97.56 81 ARG A N 1
ATOM 640 C CA . ARG A 1 81 ? 14.633 -8.523 -14.266 1 97.56 81 ARG A CA 1
ATOM 641 C C . ARG A 1 81 ? 15.32 -9.023 -13 1 97.56 81 ARG A C 1
ATOM 643 O O . ARG A 1 81 ? 16.25 -9.828 -13.078 1 97.56 81 ARG A O 1
ATOM 650 N N . ALA A 1 82 ? 14.859 -8.578 -11.883 1 97.88 82 ALA A N 1
ATOM 651 C CA . ALA A 1 82 ? 15.422 -9.023 -10.602 1 97.88 82 ALA A CA 1
ATOM 652 C C . ALA A 1 82 ? 15.18 -10.516 -10.391 1 97.88 82 ALA A C 1
ATOM 654 O O . ALA A 1 82 ? 16.078 -11.234 -9.93 1 97.88 82 ALA A O 1
ATOM 655 N N . LEU A 1 83 ? 14.031 -10.977 -10.719 1 98.38 83 LEU A N 1
ATOM 656 C CA . LEU A 1 83 ? 13.688 -12.391 -10.562 1 98.38 83 LEU A CA 1
ATOM 657 C C . LEU A 1 83 ? 14.523 -13.258 -11.508 1 98.38 83 LEU A C 1
ATOM 659 O O . LEU A 1 83 ? 14.922 -14.359 -11.141 1 98.38 83 LEU A O 1
ATOM 663 N N . GLU A 1 84 ? 14.719 -12.727 -12.688 1 98.31 84 GLU A N 1
ATOM 664 C CA . GLU A 1 84 ? 15.531 -13.453 -13.664 1 98.31 84 GLU A CA 1
ATOM 665 C C . GLU A 1 84 ? 16.984 -13.539 -13.203 1 98.31 84 GLU A C 1
ATOM 667 O O . GLU A 1 84 ? 17.609 -14.594 -13.328 1 98.31 84 GLU A O 1
ATOM 672 N N . LYS A 1 85 ? 17.469 -12.477 -12.703 1 98.06 85 LYS A N 1
ATOM 673 C CA . LYS A 1 85 ? 18.828 -12.438 -12.188 1 98.06 85 LYS A CA 1
ATOM 674 C C . LYS A 1 85 ? 19.031 -13.461 -11.07 1 98.06 85 LYS A C 1
ATOM 676 O O . LYS A 1 85 ? 20.094 -14.055 -10.945 1 98.06 85 LYS A O 1
ATOM 681 N N . ARG A 1 86 ? 18.016 -13.742 -10.32 1 97.88 86 ARG A N 1
ATOM 682 C CA . ARG A 1 86 ? 18.047 -14.711 -9.227 1 97.88 86 ARG A CA 1
ATOM 683 C C . ARG A 1 86 ? 17.828 -16.125 -9.742 1 97.88 86 ARG A C 1
ATOM 685 O O . ARG A 1 86 ? 17.844 -17.078 -8.961 1 97.88 86 ARG A O 1
ATOM 692 N N . GLY A 1 87 ? 17.516 -16.219 -11.016 1 98.31 87 GLY A N 1
ATOM 693 C CA . GLY A 1 87 ? 17.312 -17.531 -11.625 1 98.31 87 GLY A CA 1
ATOM 694 C C . GLY A 1 87 ? 15.938 -18.109 -11.359 1 98.31 87 GLY A C 1
ATOM 695 O O . GLY A 1 87 ? 15.742 -19.328 -11.438 1 98.31 87 GLY A O 1
ATOM 696 N N . LEU A 1 88 ? 14.945 -17.297 -11.07 1 98.69 88 LEU A N 1
ATOM 697 C CA . LEU A 1 88 ? 13.633 -17.781 -10.664 1 98.69 88 LEU A CA 1
ATOM 698 C C . LEU A 1 88 ? 12.672 -17.812 -11.852 1 98.69 88 LEU A C 1
ATOM 700 O O . LEU A 1 88 ? 11.648 -18.484 -11.812 1 98.69 88 LEU A O 1
ATOM 704 N N . ILE A 1 89 ? 13 -17.031 -12.891 1 98.5 89 ILE A N 1
ATOM 705 C CA . ILE A 1 89 ? 12.227 -17.062 -14.125 1 98.5 89 ILE A CA 1
ATOM 706 C C . ILE A 1 89 ? 13.172 -17.062 -15.328 1 98.5 89 ILE A C 1
ATOM 708 O O . ILE A 1 89 ? 14.367 -16.812 -15.18 1 98.5 89 ILE A O 1
ATOM 712 N N . HIS A 1 90 ? 12.602 -17.406 -16.438 1 97.25 90 HIS A N 1
ATOM 713 C CA . HIS A 1 90 ? 13.289 -17.391 -17.734 1 97.25 90 HIS A CA 1
ATOM 714 C C . HIS A 1 90 ? 12.477 -16.625 -18.766 1 97.25 90 HIS A C 1
ATOM 716 O O . HIS A 1 90 ? 11.258 -16.766 -18.844 1 97.25 90 HIS A O 1
ATOM 722 N N . ARG A 1 91 ? 13.211 -15.82 -19.5 1 95.38 91 ARG A N 1
ATOM 723 C CA . ARG A 1 91 ? 12.578 -15.109 -20.609 1 95.38 91 ARG A CA 1
ATOM 724 C C . ARG A 1 91 ? 13.031 -15.672 -21.953 1 95.38 91 ARG A C 1
ATOM 726 O O . ARG A 1 91 ? 14.211 -16 -22.125 1 95.38 91 ARG A O 1
ATOM 733 N N . SER A 1 92 ? 12.148 -15.805 -22.828 1 93.12 92 SER A N 1
ATOM 734 C CA . SER A 1 92 ? 12.445 -16.219 -24.203 1 93.12 92 SER A CA 1
ATOM 735 C C . SER A 1 92 ? 11.617 -15.438 -25.203 1 93.12 92 SER A C 1
ATOM 737 O O . SER A 1 92 ? 10.594 -14.852 -24.859 1 93.12 92 SER A O 1
ATOM 739 N N . ARG A 1 93 ? 12.055 -15.43 -26.391 1 89.12 93 ARG A N 1
ATOM 740 C CA . ARG A 1 93 ? 11.375 -14.672 -27.438 1 89.12 93 ARG A CA 1
ATOM 741 C C . ARG A 1 93 ? 10.047 -15.32 -27.812 1 89.12 93 ARG A C 1
ATOM 743 O O . ARG A 1 93 ? 9.961 -16.547 -27.906 1 89.12 93 ARG A O 1
ATOM 750 N N . HIS A 1 94 ? 9.094 -14.453 -27.938 1 82.5 94 HIS A N 1
ATOM 751 C CA . HIS A 1 94 ? 7.801 -14.93 -28.422 1 82.5 94 HIS A CA 1
ATOM 752 C C . HIS A 1 94 ? 7.914 -15.477 -29.844 1 82.5 94 HIS A C 1
ATOM 754 O O . HIS A 1 94 ? 8.656 -14.93 -30.656 1 82.5 94 HIS A O 1
ATOM 760 N N . ARG A 1 95 ? 7.207 -16.438 -30.078 1 78.69 95 ARG A N 1
ATOM 761 C CA . ARG A 1 95 ? 7.32 -17.141 -31.359 1 78.69 95 ARG A CA 1
ATOM 762 C C . ARG A 1 95 ? 6.812 -16.266 -32.5 1 78.69 95 ARG A C 1
ATOM 764 O O . ARG A 1 95 ? 7.406 -16.234 -33.594 1 78.69 95 ARG A O 1
ATOM 771 N N . THR A 1 96 ? 5.797 -15.562 -32.312 1 80.5 96 THR A N 1
ATOM 772 C CA . THR A 1 96 ? 5.156 -14.836 -33.406 1 80.5 96 THR A CA 1
ATOM 773 C C . THR A 1 96 ? 5.266 -13.328 -33.188 1 80.5 96 THR A C 1
ATOM 775 O O . THR A 1 96 ? 5.328 -12.562 -34.125 1 80.5 96 THR A O 1
ATOM 778 N N . ASP A 1 97 ? 5.164 -12.953 -31.953 1 75.69 97 ASP A N 1
ATOM 779 C CA . ASP A 1 97 ? 5.285 -11.539 -31.625 1 75.69 97 ASP A CA 1
ATOM 780 C C . ASP A 1 97 ? 6.715 -11.188 -31.219 1 75.69 97 ASP A C 1
ATOM 782 O O . ASP A 1 97 ? 7.105 -11.406 -30.062 1 75.69 97 ASP A O 1
ATOM 786 N N . THR A 1 98 ? 7.488 -10.609 -32.156 1 75.81 98 THR A N 1
ATOM 787 C CA . THR A 1 98 ? 8.922 -10.391 -31.953 1 75.81 98 THR A CA 1
ATOM 788 C C . THR A 1 98 ? 9.164 -9.32 -30.891 1 75.81 98 THR A C 1
ATOM 790 O O . THR A 1 98 ? 10.266 -9.203 -30.359 1 75.81 98 THR A O 1
ATOM 793 N N . ARG A 1 99 ? 8.078 -8.688 -30.5 1 74 99 ARG A N 1
ATOM 794 C CA . ARG A 1 99 ? 8.25 -7.605 -29.531 1 74 99 ARG A CA 1
ATOM 795 C C . ARG A 1 99 ? 7.941 -8.086 -28.109 1 74 99 ARG A C 1
ATOM 797 O O . ARG A 1 99 ? 8.188 -7.371 -27.141 1 74 99 ARG A O 1
ATOM 804 N N . ALA A 1 100 ? 7.516 -9.312 -28.203 1 83.12 100 ALA A N 1
ATOM 805 C CA . ALA A 1 100 ? 7.121 -9.805 -26.875 1 83.12 100 ALA A CA 1
ATOM 806 C C . ALA A 1 100 ? 8.016 -10.961 -26.438 1 83.12 100 ALA A C 1
ATOM 808 O O . ALA A 1 100 ? 8.523 -11.711 -27.266 1 83.12 100 ALA A O 1
ATOM 809 N N . ASN A 1 101 ? 8.25 -10.906 -25.156 1 90.38 101 ASN A N 1
ATOM 810 C CA . ASN A 1 101 ? 8.93 -12.047 -24.547 1 90.38 101 ASN A CA 1
ATOM 811 C C . ASN A 1 101 ? 7.957 -12.922 -23.75 1 90.38 101 ASN A C 1
ATOM 813 O O . ASN A 1 101 ? 6.977 -12.422 -23.203 1 90.38 101 ASN A O 1
ATOM 817 N N . ILE A 1 102 ? 8.297 -14.211 -23.797 1 94.88 102 ILE A N 1
ATOM 818 C CA . ILE A 1 102 ? 7.57 -15.164 -22.969 1 94.88 102 ILE A CA 1
ATOM 819 C C . ILE A 1 102 ? 8.312 -15.391 -21.656 1 94.88 102 ILE A C 1
ATOM 821 O O . ILE A 1 102 ? 9.539 -15.516 -21.641 1 94.88 102 ILE A O 1
ATOM 825 N N . ILE A 1 103 ? 7.508 -15.414 -20.594 1 97.19 103 ILE A N 1
ATOM 826 C CA . ILE A 1 103 ? 8.094 -15.555 -19.266 1 97.19 103 ILE A CA 1
ATOM 827 C C . ILE A 1 103 ? 7.645 -16.875 -18.641 1 97.19 103 ILE A C 1
ATOM 829 O O . ILE A 1 103 ? 6.453 -17.188 -18.609 1 97.19 103 ILE A O 1
ATOM 833 N N . THR A 1 104 ? 8.602 -17.656 -18.188 1 96.81 104 THR A N 1
ATOM 834 C CA . THR A 1 104 ? 8.312 -18.938 -17.547 1 96.81 104 THR A CA 1
ATOM 835 C C . THR A 1 104 ? 9.055 -19.062 -16.219 1 96.81 104 THR A C 1
ATOM 837 O O . THR A 1 104 ? 10.188 -18.578 -16.094 1 96.81 104 THR A O 1
ATOM 840 N N . THR A 1 105 ? 8.375 -19.703 -15.258 1 97.88 105 THR A N 1
ATOM 841 C CA . THR A 1 105 ? 9.078 -19.984 -14.016 1 97.88 105 THR A CA 1
ATOM 842 C C . THR A 1 105 ? 10.086 -21.109 -14.211 1 97.88 105 THR A C 1
ATOM 844 O O . THR A 1 105 ? 9.812 -22.078 -14.938 1 97.88 105 THR A O 1
ATOM 847 N N . THR A 1 106 ? 11.266 -21 -13.555 1 98.19 106 THR A N 1
ATOM 848 C CA . THR A 1 106 ? 12.188 -22.109 -13.445 1 98.19 106 THR A CA 1
ATOM 849 C C . THR A 1 106 ? 11.727 -23.094 -12.375 1 98.19 106 THR A C 1
ATOM 851 O O . THR A 1 106 ? 10.805 -22.797 -11.609 1 98.19 106 THR A O 1
ATOM 854 N N . PRO A 1 107 ? 12.383 -24.297 -12.297 1 98.12 107 PRO A N 1
ATOM 855 C CA . PRO A 1 107 ? 12.07 -25.203 -11.195 1 98.12 107 PRO A CA 1
ATOM 856 C C . PRO A 1 107 ? 12.281 -24.562 -9.828 1 98.12 107 PRO A C 1
ATOM 858 O O . PRO A 1 107 ? 11.453 -24.734 -8.922 1 98.12 107 PRO A O 1
ATOM 861 N N . GLU A 1 108 ? 13.344 -23.812 -9.75 1 98.19 108 GLU A N 1
ATOM 862 C CA . GLU A 1 108 ? 13.617 -23.094 -8.508 1 98.19 108 GLU A CA 1
ATOM 863 C C . GLU A 1 108 ? 12.57 -22.031 -8.242 1 98.19 108 GLU A C 1
ATOM 865 O O . GLU A 1 108 ? 12.125 -21.844 -7.102 1 98.19 108 GLU A O 1
ATOM 870 N N . GLY A 1 109 ? 12.211 -21.312 -9.289 1 98.44 109 GLY A N 1
ATOM 871 C CA . GLY A 1 109 ? 11.164 -20.312 -9.18 1 98.44 109 GLY A CA 1
ATOM 872 C C . GLY A 1 109 ? 9.82 -20.891 -8.789 1 98.44 109 GLY A C 1
ATOM 873 O O . GLY A 1 109 ? 9.094 -20.297 -7.98 1 98.44 109 GLY A O 1
ATOM 874 N N . THR A 1 110 ? 9.531 -22 -9.344 1 98 110 THR A N 1
ATOM 875 C CA . THR A 1 110 ? 8.289 -22.703 -9.039 1 98 110 THR A CA 1
ATOM 876 C C . THR A 1 110 ? 8.25 -23.141 -7.574 1 98 110 THR A C 1
ATOM 878 O O . THR A 1 110 ? 7.25 -22.938 -6.887 1 98 110 THR A O 1
ATOM 881 N N . GLU A 1 111 ? 9.32 -23.672 -7.152 1 98.12 111 GLU A N 1
ATOM 882 C CA . GLU A 1 111 ? 9.414 -24.109 -5.758 1 98.12 111 GLU A CA 1
ATOM 883 C C . GLU A 1 111 ? 9.266 -22.938 -4.805 1 98.12 111 GLU A C 1
ATOM 885 O O . GLU A 1 111 ? 8.516 -23 -3.832 1 98.12 111 GLU A O 1
ATOM 890 N N . LEU A 1 112 ? 9.938 -21.875 -5.102 1 98.19 112 LEU A N 1
ATOM 891 C CA . LEU A 1 112 ? 9.906 -20.688 -4.246 1 98.19 112 LEU A CA 1
ATOM 892 C C . LEU A 1 112 ? 8.516 -20.062 -4.242 1 98.19 112 LEU A C 1
ATOM 894 O O . LEU A 1 112 ? 8.031 -19.625 -3.195 1 98.19 112 LEU A O 1
ATOM 898 N N . ALA A 1 113 ? 7.914 -20.031 -5.387 1 97.62 113 ALA A N 1
ATOM 899 C CA . ALA A 1 113 ? 6.551 -19.5 -5.484 1 97.62 113 ALA A CA 1
ATOM 900 C C . ALA A 1 113 ? 5.598 -20.312 -4.602 1 97.62 113 ALA A C 1
ATOM 902 O O . ALA A 1 113 ? 4.793 -19.734 -3.865 1 97.62 113 ALA A O 1
ATOM 903 N N . ASN A 1 114 ? 5.715 -21.594 -4.68 1 97.62 114 ASN A N 1
ATOM 904 C CA . ASN A 1 114 ? 4.836 -22.469 -3.9 1 97.62 114 ASN A CA 1
ATOM 905 C C . ASN A 1 114 ? 5.043 -22.281 -2.4 1 97.62 114 ASN A C 1
ATOM 907 O O . ASN A 1 114 ? 4.078 -22.219 -1.639 1 97.62 114 ASN A O 1
ATOM 911 N N . GLN A 1 115 ? 6.25 -22.156 -2.016 1 98.06 115 GLN A N 1
ATOM 912 C CA . GLN A 1 115 ? 6.539 -21.891 -0.614 1 98.06 115 GLN A CA 1
ATOM 913 C C 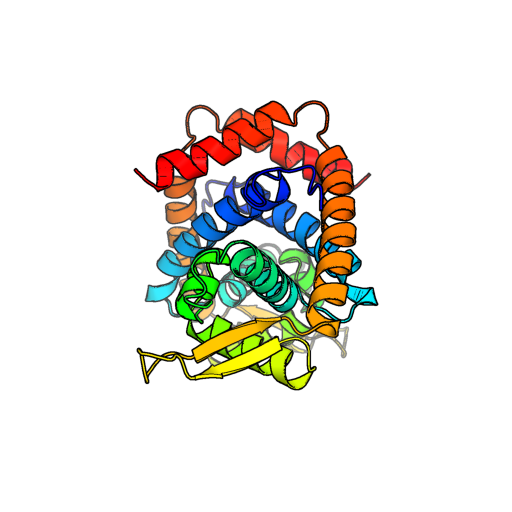. GLN A 1 115 ? 5.957 -20.547 -0.186 1 98.06 115 GLN A C 1
ATOM 915 O O . GLN A 1 115 ? 5.352 -20.438 0.881 1 98.06 115 GLN A O 1
ATOM 920 N N . GLY A 1 116 ? 6.168 -19.516 -1.021 1 97.75 116 GLY A N 1
ATOM 921 C CA . GLY A 1 116 ? 5.621 -18.203 -0.737 1 97.75 116 GLY A CA 1
ATOM 922 C C . GLY A 1 116 ? 4.109 -18.203 -0.625 1 97.75 116 GLY A C 1
ATOM 923 O O . GLY A 1 116 ? 3.549 -17.547 0.262 1 97.75 116 GLY A O 1
ATOM 924 N N . ILE A 1 117 ? 3.512 -18.953 -1.534 1 95.75 117 ILE A N 1
ATOM 925 C CA . ILE A 1 117 ? 2.057 -19.047 -1.53 1 95.75 117 ILE A CA 1
ATOM 926 C C . ILE A 1 117 ? 1.58 -19.625 -0.197 1 95.75 117 ILE A C 1
ATOM 928 O O . ILE A 1 117 ? 0.668 -19.078 0.429 1 95.75 117 ILE A O 1
ATOM 932 N N . GLN A 1 118 ? 2.195 -20.672 0.255 1 96.94 118 GLN A N 1
ATOM 933 C CA . GLN A 1 118 ? 1.824 -21.297 1.516 1 96.94 118 GLN A CA 1
ATOM 934 C C . GLN A 1 118 ? 2.01 -20.344 2.689 1 96.94 118 GLN A C 1
ATOM 936 O O . GLN A 1 118 ? 1.129 -20.219 3.543 1 96.94 118 GLN A O 1
ATOM 941 N N . LEU A 1 119 ? 3.102 -19.641 2.756 1 97.56 119 LEU A N 1
ATOM 942 C CA . LEU A 1 119 ? 3.408 -18.734 3.855 1 97.56 119 LEU A CA 1
ATOM 943 C C . LEU A 1 119 ? 2.461 -17.547 3.854 1 97.56 119 LEU A C 1
ATOM 945 O O . LEU A 1 119 ? 1.973 -17.125 4.906 1 97.56 119 LEU A O 1
ATOM 949 N N . VAL A 1 120 ? 2.178 -17.016 2.674 1 96.38 120 VAL A N 1
ATOM 950 C CA . VAL A 1 120 ? 1.317 -15.852 2.562 1 96.38 120 VAL A CA 1
ATOM 951 C C . VAL A 1 120 ? -0.122 -16.234 2.902 1 96.38 120 VAL A C 1
ATOM 953 O O . VAL A 1 120 ? -0.833 -15.461 3.561 1 96.38 120 VAL A O 1
ATOM 956 N N . GLU A 1 121 ? -0.52 -17.375 2.439 1 95.25 121 GLU A N 1
ATOM 957 C CA . GLU A 1 121 ? -1.858 -17.844 2.779 1 95.25 121 GLU A CA 1
ATOM 958 C C . GLU A 1 121 ? -2.02 -18.016 4.289 1 95.25 121 GLU A C 1
ATOM 960 O O . GLU A 1 121 ? -3.062 -17.672 4.848 1 95.25 121 GLU A O 1
ATOM 965 N N . GLU A 1 122 ? -1.037 -18.578 4.914 1 96.81 122 GLU A N 1
ATOM 966 C CA . GLU A 1 122 ? -1.073 -18.734 6.363 1 96.81 122 GLU A CA 1
ATOM 967 C C . GLU A 1 122 ? -1.102 -17.391 7.07 1 96.81 122 GLU A C 1
ATOM 969 O O . GLU A 1 122 ? -1.869 -17.188 8.016 1 96.81 122 GLU A O 1
ATOM 974 N N . ALA A 1 123 ? -0.323 -16.438 6.648 1 96.81 123 ALA A N 1
ATOM 975 C CA . ALA A 1 123 ? -0.308 -15.102 7.223 1 96.81 123 ALA A CA 1
ATOM 976 C C . ALA A 1 123 ? -1.651 -14.406 7.023 1 96.81 123 ALA A C 1
ATOM 978 O O . ALA A 1 123 ? -2.145 -13.727 7.926 1 96.81 123 ALA A O 1
ATOM 979 N N . ASP A 1 124 ? -2.166 -14.586 5.816 1 96 124 ASP A N 1
ATOM 980 C CA . ASP A 1 124 ? -3.477 -14.031 5.488 1 96 124 ASP A CA 1
ATOM 981 C C . ASP A 1 124 ? -4.555 -14.586 6.418 1 96 124 ASP A C 1
ATOM 983 O O . ASP A 1 124 ? -5.297 -13.82 7.039 1 96 124 ASP A O 1
ATOM 987 N N . ARG A 1 125 ? -4.578 -15.883 6.57 1 95.44 125 ARG A N 1
ATOM 988 C CA . ARG A 1 125 ? -5.555 -16.531 7.438 1 95.44 125 ARG A CA 1
ATOM 989 C C . ARG A 1 125 ? -5.445 -16.016 8.867 1 95.44 125 ARG A C 1
ATOM 991 O O . ARG A 1 125 ? -6.457 -15.672 9.484 1 95.44 125 ARG A O 1
ATOM 998 N N . GLN A 1 126 ? -4.238 -15.953 9.398 1 96.38 126 GLN A N 1
ATOM 999 C CA . GLN A 1 126 ? -4.016 -15.492 10.766 1 96.38 126 GLN A CA 1
ATOM 1000 C C . GLN A 1 126 ? -4.461 -14.039 10.938 1 96.38 126 GLN A C 1
ATOM 1002 O O . GLN A 1 126 ? -5.086 -13.695 11.945 1 96.38 126 GLN A O 1
ATOM 1007 N N . PHE A 1 127 ? -4.16 -13.219 10 1 97.44 127 PHE A N 1
ATOM 1008 C CA . PHE A 1 127 ? -4.508 -11.805 10.102 1 97.44 127 PHE A CA 1
ATOM 1009 C C . PHE A 1 127 ? -6.02 -11.617 10.094 1 97.44 127 PHE A C 1
ATOM 1011 O O . PHE A 1 127 ? -6.566 -10.898 10.938 1 97.44 127 PHE A O 1
ATOM 1018 N N . PHE A 1 128 ? -6.691 -12.219 9.211 1 97.31 128 PHE A N 1
ATOM 1019 C CA . PHE A 1 128 ? -8.117 -11.969 9.031 1 97.31 128 PHE A CA 1
ATOM 1020 C C . PHE A 1 128 ? -8.93 -12.734 10.07 1 97.31 128 PHE A C 1
ATOM 1022 O O . PHE A 1 128 ? -10.141 -12.508 10.211 1 97.31 128 PHE A O 1
ATOM 1029 N N . ASP A 1 129 ? -8.25 -13.625 10.812 1 96.44 129 ASP A N 1
ATOM 1030 C CA . ASP A 1 129 ? -8.891 -14.234 11.977 1 96.44 129 ASP A CA 1
ATOM 1031 C C . ASP A 1 129 ? -9.227 -13.188 13.039 1 96.44 129 ASP A C 1
ATOM 1033 O O . ASP A 1 129 ? -10.031 -13.445 13.93 1 96.44 129 ASP A O 1
ATOM 1037 N N . LEU A 1 130 ? -8.617 -12.008 12.961 1 95.69 130 LEU A N 1
ATOM 1038 C CA . LEU A 1 130 ? -8.883 -10.906 13.883 1 95.69 130 LEU A CA 1
ATOM 1039 C C . LEU A 1 130 ? -10.352 -10.5 13.828 1 95.69 130 LEU A C 1
ATOM 1041 O O . LEU A 1 130 ? -10.867 -9.914 14.789 1 95.69 130 LEU A O 1
ATOM 1045 N N . VAL A 1 131 ? -11.016 -10.797 12.656 1 95.88 131 VAL A N 1
ATOM 1046 C CA . VAL A 1 131 ? -12.43 -10.469 12.523 1 95.88 131 VAL A CA 1
ATOM 1047 C C . VAL A 1 131 ? -13.195 -11.68 12 1 95.88 131 VAL A C 1
ATOM 1049 O O . VAL A 1 131 ? -14.086 -11.547 11.148 1 95.88 131 VAL A O 1
ATOM 1052 N N . SER A 1 132 ? -12.82 -12.828 12.492 1 93.69 132 SER A N 1
ATOM 1053 C CA . SER A 1 132 ? -13.391 -14.086 12.016 1 93.69 132 SER A CA 1
ATOM 1054 C C . SER A 1 132 ? -14.914 -14.062 12.102 1 93.69 132 SER A C 1
ATOM 1056 O O . SER A 1 132 ? -15.594 -14.594 11.227 1 93.69 132 SER A O 1
ATOM 1058 N N . ASP A 1 133 ? -15.484 -13.398 13.086 1 94.12 133 ASP A N 1
ATOM 1059 C CA . ASP A 1 133 ? -16.922 -13.375 13.312 1 94.12 133 ASP A CA 1
ATOM 1060 C C . ASP A 1 133 ? -17.625 -12.453 12.32 1 94.12 133 ASP A C 1
ATOM 1062 O O . ASP A 1 133 ? -18.844 -12.5 12.164 1 94.12 133 ASP A O 1
ATOM 1066 N N . ARG A 1 134 ? -16.859 -11.617 11.617 1 95.38 134 ARG A N 1
ATOM 1067 C CA . ARG A 1 134 ? -17.422 -10.656 10.68 1 95.38 134 ARG A CA 1
ATOM 1068 C C . ARG A 1 134 ? -16.828 -10.828 9.289 1 95.38 134 ARG A C 1
ATOM 1070 O O . ARG A 1 134 ? -16.844 -9.891 8.477 1 95.38 134 ARG A O 1
ATOM 1077 N N . LYS A 1 135 ? -16.297 -11.945 9.086 1 94 135 LYS A N 1
ATOM 1078 C CA . LYS A 1 135 ? -15.578 -12.203 7.84 1 94 135 LYS A CA 1
ATOM 1079 C C . LYS A 1 135 ? -16.484 -12.008 6.629 1 94 135 LYS A C 1
ATOM 1081 O O . LYS A 1 135 ? -16.078 -11.391 5.637 1 94 135 LYS A O 1
ATOM 1086 N N . GLU A 1 136 ? -17.656 -12.531 6.695 1 94.31 136 GLU A N 1
ATOM 1087 C CA . GLU A 1 136 ? -18.578 -12.438 5.57 1 94.31 136 GLU A CA 1
ATOM 1088 C C . GLU A 1 136 ? -18.969 -10.984 5.297 1 94.31 136 GLU A C 1
ATOM 1090 O O . GLU A 1 136 ? -19.062 -10.57 4.137 1 94.31 136 GLU A O 1
ATOM 1095 N N . GLU A 1 137 ? -19.234 -10.227 6.305 1 95.88 137 GLU A N 1
ATOM 1096 C CA . GLU A 1 137 ? -19.547 -8.805 6.16 1 95.88 137 GLU A CA 1
ATOM 1097 C C . GLU A 1 137 ? -18.375 -8.055 5.52 1 95.88 137 GLU A C 1
ATOM 1099 O O . GLU A 1 137 ? -18.578 -7.242 4.617 1 95.88 137 GLU A O 1
ATOM 1104 N N . TYR A 1 138 ? -17.219 -8.414 5.984 1 97.12 138 TYR A N 1
ATOM 1105 C CA . TYR A 1 138 ? -16 -7.836 5.426 1 97.12 138 TYR A CA 1
ATOM 1106 C C . TYR A 1 138 ? -15.898 -8.125 3.932 1 97.12 138 TYR A C 1
ATOM 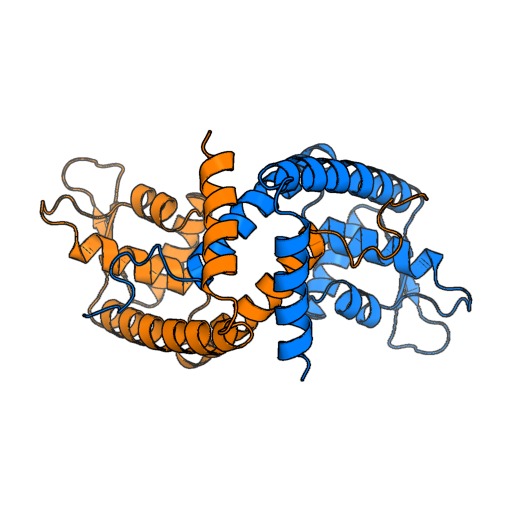1108 O O . TYR A 1 138 ? -15.719 -7.203 3.129 1 97.12 138 TYR A O 1
ATOM 1116 N N . MET A 1 139 ? -16.031 -9.32 3.609 1 96.19 139 MET A N 1
ATOM 1117 C CA . MET A 1 139 ? -15.914 -9.734 2.213 1 96.19 139 MET A CA 1
ATOM 1118 C C . MET A 1 139 ? -16.953 -9.031 1.347 1 96.19 139 MET A C 1
ATOM 1120 O O . MET A 1 139 ? -16.641 -8.539 0.263 1 96.19 139 MET A O 1
ATOM 1124 N N . ASP A 1 140 ? -18.125 -8.938 1.864 1 96.06 140 ASP A N 1
ATOM 1125 C CA . ASP A 1 140 ? -19.219 -8.344 1.105 1 96.06 140 ASP A CA 1
ATOM 1126 C C . AS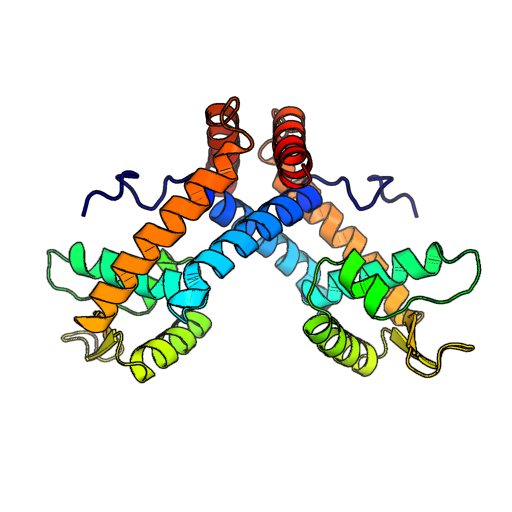P A 1 140 ? -18.953 -6.863 0.832 1 96.06 140 ASP A C 1
ATOM 1128 O O . ASP A 1 140 ? -19.172 -6.383 -0.28 1 96.06 140 ASP A O 1
ATOM 1132 N N . ILE A 1 141 ? -18.5 -6.184 1.792 1 96.75 141 ILE A N 1
ATOM 1133 C CA . ILE A 1 141 ? -18.234 -4.754 1.651 1 96.75 141 ILE A CA 1
ATOM 1134 C C . ILE A 1 141 ? -17.109 -4.535 0.641 1 96.75 141 ILE A C 1
ATOM 1136 O O . ILE A 1 141 ? -17.203 -3.658 -0.221 1 96.75 141 ILE A O 1
ATOM 1140 N N . MET A 1 142 ? -16.047 -5.355 0.739 1 96.5 142 MET A N 1
ATOM 1141 C CA . MET A 1 142 ? -14.922 -5.223 -0.184 1 96.5 142 MET A CA 1
ATOM 1142 C C . MET A 1 142 ? -15.359 -5.5 -1.618 1 96.5 142 MET A C 1
ATOM 1144 O O . MET A 1 142 ? -14.961 -4.793 -2.543 1 96.5 142 MET A O 1
ATOM 1148 N N . ARG A 1 143 ? -16.188 -6.453 -1.75 1 95.25 143 ARG A N 1
ATOM 1149 C CA . ARG A 1 143 ? -16.703 -6.781 -3.076 1 95.25 143 ARG A CA 1
ATOM 1150 C C . ARG A 1 143 ? -17.547 -5.641 -3.633 1 95.25 143 ARG A C 1
ATOM 1152 O O . ARG A 1 143 ? -17.547 -5.387 -4.84 1 95.25 143 ARG A O 1
ATOM 1159 N N . GLU A 1 144 ? -18.266 -5.016 -2.775 1 95.88 144 GLU A N 1
ATOM 1160 C CA . GLU A 1 144 ? -19.109 -3.904 -3.205 1 95.88 144 GLU A CA 1
ATOM 1161 C C . GLU A 1 144 ? -18.266 -2.74 -3.719 1 95.88 144 GLU A C 1
ATOM 1163 O O . GLU A 1 144 ? -18.625 -2.086 -4.695 1 95.88 144 GLU A O 1
ATOM 1168 N N . PHE A 1 145 ? -17.125 -2.475 -3.055 1 96.12 145 PHE A N 1
ATOM 1169 C CA . PHE A 1 145 ? -16.219 -1.461 -3.572 1 96.12 145 PHE A CA 1
ATOM 1170 C C . PHE A 1 145 ? -15.82 -1.773 -5.008 1 96.12 145 PHE A C 1
ATOM 1172 O O . PHE A 1 145 ? -15.891 -0.903 -5.879 1 96.12 145 PHE A O 1
ATOM 1179 N N . ILE A 1 146 ? -15.406 -2.994 -5.223 1 93.56 146 ILE A N 1
ATOM 1180 C CA . ILE A 1 146 ? -14.859 -3.426 -6.5 1 93.56 146 ILE A CA 1
ATOM 1181 C C . ILE A 1 146 ? -15.945 -3.387 -7.57 1 93.56 146 ILE A C 1
ATOM 1183 O O . ILE A 1 146 ? -15.719 -2.889 -8.68 1 93.56 146 ILE A O 1
ATOM 1187 N N . LYS A 1 147 ? -17.078 -3.826 -7.219 1 92.75 147 LYS A N 1
ATOM 1188 C CA . LYS A 1 147 ? -18.203 -3.848 -8.148 1 92.75 147 LYS A CA 1
ATOM 1189 C C . LYS A 1 147 ? -18.625 -2.434 -8.547 1 92.75 147 LYS A C 1
ATOM 1191 O O . LYS A 1 147 ? -18.828 -2.152 -9.734 1 92.75 147 LYS A O 1
ATOM 1196 N N . ASN A 1 148 ? -18.734 -1.512 -7.566 1 89.81 148 ASN A N 1
ATOM 1197 C CA . ASN A 1 148 ? -19.219 -0.159 -7.805 1 89.81 148 ASN A CA 1
ATOM 1198 C C . ASN A 1 148 ? -18.172 0.698 -8.523 1 89.81 148 ASN A C 1
ATOM 1200 O O . ASN A 1 148 ? -18.516 1.698 -9.156 1 89.81 148 ASN A O 1
ATOM 1204 N N . LYS A 1 149 ? -16.875 0.373 -8.312 1 85.19 149 LYS A N 1
ATOM 1205 C CA . LYS A 1 149 ? -15.836 1.132 -9 1 85.19 149 LYS A CA 1
ATOM 1206 C C . LYS A 1 149 ? -15.75 0.744 -10.469 1 85.19 149 LYS A C 1
ATOM 1208 O O . LYS A 1 149 ? -15.391 1.565 -11.312 1 85.19 149 LYS A O 1
ATOM 1213 N N . SER A 1 150 ? -15.961 -0.465 -10.828 1 75.38 150 SER A N 1
ATOM 1214 C CA . SER A 1 150 ? -15.953 -0.948 -12.203 1 75.38 150 SER A CA 1
ATOM 1215 C C . SER A 1 150 ? -17.125 -0.379 -13 1 75.38 150 SER A C 1
ATOM 1217 O O . SER A 1 150 ? -17.078 -0.309 -14.227 1 75.38 150 SER A O 1
ATOM 1219 N N . GLU A 1 151 ? -18.219 0.076 -12.375 1 62.19 151 GLU A N 1
ATOM 1220 C CA . GLU A 1 151 ? -19.375 0.634 -13.062 1 62.19 151 GLU A CA 1
ATOM 1221 C C . GLU A 1 151 ? -19.219 2.135 -13.289 1 62.19 151 GLU A C 1
ATOM 1223 O O . GLU A 1 151 ? -19.578 2.65 -14.344 1 62.19 151 GLU A O 1
ATOM 1228 N N . MET B 1 1 ? -2.631 -28.297 -6.949 1 30.09 1 MET B N 1
ATOM 1229 C CA . MET B 1 1 ? -2.133 -27.281 -6.016 1 30.09 1 MET B CA 1
ATOM 1230 C C . MET B 1 1 ? -3.287 -26.516 -5.371 1 30.09 1 MET B C 1
ATOM 1232 O O . MET B 1 1 ? -4.012 -25.797 -6.051 1 30.09 1 MET B O 1
ATOM 1236 N N . SER B 1 2 ? -3.834 -27.062 -4.387 1 34.03 2 SER B N 1
ATOM 1237 C CA . SER B 1 2 ? -5.066 -26.906 -3.619 1 34.03 2 SER B CA 1
ATOM 1238 C C . SER B 1 2 ? -5.184 -25.5 -3.041 1 34.03 2 SER B C 1
ATOM 1240 O O . SER B 1 2 ? -4.707 -25.234 -1.936 1 34.03 2 SER B O 1
ATOM 1242 N N . SER B 1 3 ? -4.715 -24.469 -3.736 1 41.88 3 SER B N 1
ATOM 1243 C CA . SER B 1 3 ? -4.977 -23.188 -3.09 1 41.88 3 SER B CA 1
ATOM 1244 C C . SER B 1 3 ? -6.41 -23.109 -2.584 1 41.88 3 SER B C 1
ATOM 1246 O O . SER B 1 3 ? -7.352 -23.453 -3.305 1 41.88 3 SER B O 1
ATOM 1248 N N . GLN B 1 4 ? -6.648 -23.484 -1.358 1 42.41 4 GLN B N 1
ATOM 1249 C CA . GLN B 1 4 ? -8.008 -23.453 -0.827 1 42.41 4 GLN B CA 1
ATOM 1250 C C . GLN B 1 4 ? -8.836 -22.375 -1.513 1 42.41 4 GLN B C 1
ATOM 1252 O O . GLN B 1 4 ? -10.062 -22.344 -1.387 1 42.41 4 GLN B O 1
ATOM 1257 N N . TYR B 1 5 ? -8.234 -21.219 -1.805 1 43.5 5 TYR B N 1
ATOM 1258 C CA . TYR B 1 5 ? -9.086 -20.25 -2.486 1 43.5 5 TYR B CA 1
ATOM 1259 C C . TYR B 1 5 ? -9.148 -20.547 -3.982 1 43.5 5 TYR B C 1
ATOM 1261 O O . TYR B 1 5 ? -8.117 -20.734 -4.629 1 43.5 5 TYR B O 1
ATOM 1269 N N . LYS B 1 6 ? -9.898 -21.438 -4.5 1 44.25 6 LYS B N 1
ATOM 1270 C CA . LYS B 1 6 ? -10.062 -21.828 -5.898 1 44.25 6 LYS B CA 1
ATOM 1271 C C . LYS B 1 6 ? -9.5 -20.75 -6.832 1 44.25 6 LYS B C 1
ATOM 1273 O O . LYS B 1 6 ? -8.852 -21.078 -7.832 1 44.25 6 LYS B O 1
ATOM 1278 N N . ASN B 1 7 ? -10.148 -19.406 -6.766 1 46.81 7 ASN B N 1
ATOM 1279 C CA . ASN B 1 7 ? -9.688 -18.312 -7.598 1 46.81 7 ASN B CA 1
ATOM 1280 C C . ASN B 1 7 ? -8.812 -17.344 -6.805 1 46.81 7 ASN B C 1
ATOM 1282 O O . ASN B 1 7 ? -9.133 -17 -5.668 1 46.81 7 ASN B O 1
ATOM 1286 N N . ALA B 1 8 ? -7.449 -17.547 -6.816 1 50.16 8 ALA B N 1
ATOM 1287 C CA . ALA B 1 8 ? -6.445 -16.656 -6.238 1 50.16 8 ALA B CA 1
ATOM 1288 C C . ALA B 1 8 ? -7.062 -15.312 -5.852 1 50.16 8 ALA B C 1
ATOM 1290 O O . ALA B 1 8 ? -6.641 -14.688 -4.875 1 50.16 8 ALA B O 1
ATOM 1291 N N . HIS B 1 9 ? -8.258 -14.906 -6.551 1 56.72 9 HIS B N 1
ATOM 1292 C CA . HIS B 1 9 ? -8.875 -13.586 -6.473 1 56.72 9 HIS B CA 1
ATOM 1293 C C . HIS B 1 9 ? -9.844 -13.492 -5.305 1 56.72 9 HIS B C 1
ATOM 1295 O O . HIS B 1 9 ? -10.547 -12.492 -5.148 1 56.72 9 HIS B O 1
ATOM 1301 N N . GLU B 1 10 ? -9.789 -14.516 -4.477 1 72.56 10 GLU B N 1
ATOM 1302 C CA . GLU B 1 10 ? -10.93 -14.328 -3.588 1 72.56 10 GLU B CA 1
ATOM 1303 C C . GLU B 1 10 ? -10.516 -14.422 -2.123 1 72.56 10 GLU B C 1
ATOM 1305 O O . GLU B 1 10 ? -11.32 -14.766 -1.261 1 72.56 10 GLU B O 1
ATOM 1310 N N . SER B 1 11 ? -9.352 -14.258 -1.839 1 89.25 11 SER B N 1
ATOM 1311 C CA . SER B 1 11 ? -9.008 -14.227 -0.421 1 89.25 11 SER B CA 1
ATOM 1312 C C . SER B 1 11 ? -9.289 -12.859 0.187 1 89.25 11 SER B C 1
ATOM 1314 O O . SER B 1 11 ? -9.359 -11.859 -0.53 1 89.25 11 SER B O 1
ATOM 1316 N N . PRO B 1 12 ? -9.547 -12.844 1.508 1 95.44 12 PRO B N 1
ATOM 1317 C CA . PRO B 1 12 ? -9.758 -11.555 2.16 1 95.44 12 PRO B CA 1
ATOM 1318 C C . PRO B 1 12 ? -8.594 -10.586 1.943 1 95.44 12 PRO B C 1
ATOM 1320 O O . PRO B 1 12 ? -8.812 -9.383 1.762 1 95.44 12 PRO B O 1
ATOM 1323 N N . GLY B 1 13 ? -7.422 -11.172 1.896 1 95.56 13 GLY B N 1
ATOM 1324 C CA . GLY B 1 13 ? -6.262 -10.336 1.637 1 95.56 13 GLY B CA 1
ATOM 1325 C C . GLY B 1 13 ? -6.223 -9.789 0.222 1 95.56 13 GLY B C 1
ATOM 1326 O O . GLY B 1 13 ? -5.836 -8.641 0.005 1 95.56 13 GLY B O 1
ATOM 1327 N N . HIS B 1 14 ? -6.602 -10.555 -0.712 1 90.75 14 HIS B N 1
ATOM 1328 C CA . HIS B 1 14 ? -6.664 -10.109 -2.1 1 90.75 14 HIS B CA 1
ATOM 1329 C C . HIS B 1 14 ? -7.688 -8.992 -2.275 1 90.75 14 HIS B C 1
ATOM 1331 O O . HIS B 1 14 ? -7.43 -8.016 -2.98 1 90.75 14 HIS B O 1
ATOM 1337 N N . LEU B 1 15 ? -8.812 -9.102 -1.647 1 93.88 15 LEU B N 1
ATOM 1338 C CA . LEU B 1 15 ? -9.836 -8.07 -1.709 1 93.88 15 LEU B CA 1
ATOM 1339 C C . LEU B 1 15 ? -9.344 -6.77 -1.082 1 93.88 15 LEU B C 1
ATOM 1341 O O . LEU B 1 15 ? -9.555 -5.688 -1.633 1 93.88 15 LEU B O 1
ATOM 1345 N N . LEU B 1 16 ? -8.703 -6.879 0.078 1 96.69 16 LEU B N 1
ATOM 1346 C CA . LEU B 1 16 ? -8.109 -5.711 0.719 1 96.69 16 LEU B CA 1
ATOM 1347 C C . LEU B 1 16 ? -7.125 -5.016 -0.22 1 96.69 16 LEU B C 1
ATOM 1349 O O . LEU B 1 16 ? -7.172 -3.795 -0.377 1 96.69 16 LEU B O 1
ATOM 1353 N N . TRP B 1 17 ? -6.324 -5.781 -0.837 1 93.19 17 TRP B N 1
ATOM 1354 C CA . TRP B 1 17 ? -5.324 -5.266 -1.768 1 93.19 17 TRP B CA 1
ATOM 1355 C C . TRP B 1 17 ? -5.988 -4.547 -2.938 1 93.19 17 TRP B C 1
ATOM 1357 O O . TRP B 1 17 ? -5.582 -3.443 -3.307 1 93.19 17 TRP B O 1
ATOM 1367 N N . GLN B 1 18 ? -6.965 -5.133 -3.523 1 91.69 18 GLN B N 1
ATOM 1368 C CA . GLN B 1 18 ? -7.641 -4.539 -4.672 1 91.69 18 GLN B CA 1
ATOM 1369 C C . GLN B 1 18 ? -8.281 -3.203 -4.301 1 91.69 18 GLN B C 1
ATOM 1371 O O . GLN B 1 18 ? -8.102 -2.207 -5.008 1 91.69 18 GLN B O 1
ATOM 1376 N N . VAL B 1 19 ? -9.008 -3.172 -3.191 1 95.75 19 VAL B N 1
ATOM 1377 C CA . VAL B 1 19 ? -9.688 -1.95 -2.766 1 95.75 19 VAL B CA 1
ATOM 1378 C C . VAL B 1 19 ? -8.648 -0.878 -2.428 1 95.75 19 VAL B C 1
ATOM 1380 O O . VAL B 1 19 ? -8.82 0.289 -2.791 1 95.75 19 VAL B O 1
ATOM 1383 N N . THR B 1 20 ? -7.609 -1.311 -1.758 1 96.06 20 THR B N 1
ATOM 1384 C CA . THR B 1 20 ? -6.57 -0.355 -1.396 1 96.06 20 THR B CA 1
ATOM 1385 C C . THR B 1 20 ? -5.891 0.205 -2.643 1 96.06 20 THR B C 1
ATOM 1387 O O . THR B 1 20 ? -5.617 1.404 -2.721 1 96.06 20 THR B O 1
ATOM 1390 N N . THR B 1 21 ? -5.625 -0.622 -3.602 1 92 21 THR B N 1
ATOM 1391 C CA . THR B 1 21 ? -5.008 -0.187 -4.848 1 92 21 THR B CA 1
ATOM 1392 C C . THR B 1 21 ? -5.891 0.833 -5.562 1 92 21 THR B C 1
ATOM 1394 O O . THR B 1 21 ? -5.406 1.857 -6.043 1 92 21 THR B O 1
ATOM 1397 N N . MET B 1 22 ? -7.18 0.531 -5.633 1 93.94 22 MET B N 1
ATOM 1398 C CA . MET B 1 22 ? -8.133 1.445 -6.254 1 93.94 22 MET B CA 1
ATOM 1399 C C . MET B 1 22 ? -8.141 2.791 -5.535 1 93.94 22 MET B C 1
ATOM 1401 O O . MET B 1 22 ? -8.125 3.842 -6.18 1 93.94 22 MET B O 1
ATOM 1405 N N . TRP B 1 23 ? -8.188 2.736 -4.238 1 96.56 23 TRP B N 1
ATOM 1406 C CA . TRP B 1 23 ? -8.203 3.949 -3.43 1 96.56 23 TRP B CA 1
ATOM 1407 C C . TRP B 1 23 ? -6.91 4.738 -3.607 1 96.56 23 TRP B C 1
ATOM 1409 O O . TRP B 1 23 ? -6.938 5.953 -3.814 1 96.56 23 TRP B O 1
ATOM 1419 N N . GLN B 1 24 ? -5.746 4.113 -3.59 1 94.56 24 GLN B N 1
ATOM 1420 C CA . GLN B 1 24 ? -4.445 4.758 -3.719 1 94.56 24 GLN B CA 1
ATOM 1421 C C . GLN B 1 24 ? -4.289 5.414 -5.086 1 94.56 24 GLN B C 1
ATOM 1423 O O . GLN B 1 24 ? -3.648 6.461 -5.207 1 94.56 24 GLN B O 1
ATOM 1428 N N . LYS B 1 25 ? -4.855 4.781 -6.055 1 93.88 25 LYS B N 1
ATOM 1429 C CA . LYS B 1 25 ? -4.852 5.379 -7.383 1 93.88 25 LYS B CA 1
ATOM 1430 C C . LYS B 1 25 ? -5.578 6.723 -7.383 1 93.88 25 LYS B C 1
ATOM 1432 O O . LYS B 1 25 ? -5.105 7.688 -7.992 1 93.88 25 LYS B O 1
ATOM 1437 N N . GLU B 1 26 ? -6.723 6.797 -6.711 1 96.44 26 GLU B N 1
ATOM 1438 C CA . GLU B 1 26 ? -7.48 8.039 -6.625 1 96.44 26 GLU B CA 1
ATOM 1439 C C . GLU B 1 26 ? -6.711 9.109 -5.852 1 96.44 26 GLU B C 1
ATOM 1441 O O . GLU B 1 26 ? -6.707 10.273 -6.238 1 96.44 26 GLU B O 1
ATOM 1446 N N . VAL B 1 27 ? -6.098 8.664 -4.816 1 96.75 27 VAL B N 1
ATOM 1447 C CA . VAL B 1 27 ? -5.32 9.594 -4.004 1 96.75 27 VAL B CA 1
ATOM 1448 C C . VAL B 1 27 ? -4.137 10.125 -4.812 1 96.75 27 VAL B C 1
ATOM 1450 O O . VAL B 1 27 ? -3.863 11.328 -4.801 1 96.75 27 VAL B O 1
ATOM 1453 N N . ARG B 1 28 ? -3.498 9.289 -5.492 1 96.19 28 ARG B N 1
ATOM 1454 C CA . ARG B 1 28 ? -2.379 9.695 -6.34 1 96.19 28 ARG B CA 1
ATOM 1455 C C . ARG B 1 28 ? -2.826 10.703 -7.395 1 96.19 28 ARG B C 1
ATOM 1457 O O . ARG B 1 28 ? -2.154 11.711 -7.621 1 96.19 28 ARG B O 1
ATOM 1464 N N . ARG B 1 29 ? -3.891 10.383 -8.031 1 96.81 29 ARG B N 1
ATOM 1465 C CA . ARG B 1 29 ? -4.434 11.273 -9.047 1 96.81 29 ARG B CA 1
ATOM 1466 C C . ARG B 1 29 ? -4.73 12.656 -8.469 1 96.81 29 ARG B C 1
ATOM 1468 O O . ARG B 1 29 ? -4.457 13.672 -9.109 1 96.81 29 ARG B O 1
ATOM 1475 N N . ALA B 1 30 ? -5.293 12.656 -7.285 1 97.81 30 ALA B N 1
ATOM 1476 C CA . ALA B 1 30 ? -5.641 13.914 -6.625 1 97.81 30 ALA B CA 1
ATOM 1477 C C . ALA B 1 30 ? -4.391 14.734 -6.328 1 97.81 30 ALA B C 1
ATOM 1479 O O . ALA B 1 30 ? -4.441 15.969 -6.328 1 97.81 30 ALA B O 1
ATOM 1480 N N . LEU B 1 31 ? -3.252 14.094 -6.145 1 98.06 31 LEU B N 1
ATOM 1481 C CA . LEU B 1 31 ? -2.039 14.781 -5.711 1 98.06 31 LEU B CA 1
ATOM 1482 C C . LEU B 1 31 ? -1.184 15.18 -6.91 1 98.06 31 LEU B C 1
ATOM 1484 O O . LEU B 1 31 ? -0.28 16.016 -6.781 1 98.06 31 LEU B O 1
ATOM 1488 N N . ASP B 1 32 ? -1.517 14.656 -8.055 1 97.5 32 ASP B N 1
ATOM 1489 C CA . ASP B 1 32 ? -0.719 14.836 -9.266 1 97.5 32 ASP B CA 1
ATOM 1490 C C . ASP B 1 32 ? -0.546 16.312 -9.594 1 97.5 32 ASP B C 1
ATOM 1492 O O . ASP B 1 32 ? 0.569 16.781 -9.852 1 97.5 32 ASP B O 1
ATOM 1496 N N . PRO B 1 33 ? -1.562 17.094 -9.523 1 97.69 33 PRO B N 1
ATOM 1497 C CA . PRO B 1 33 ? -1.421 18.5 -9.875 1 97.69 33 PRO B CA 1
ATOM 1498 C C . PRO B 1 33 ? -0.471 19.266 -8.945 1 97.69 33 PRO B C 1
ATOM 1500 O O . PRO B 1 33 ? 0.021 20.328 -9.297 1 97.69 33 PRO B O 1
ATOM 1503 N N . LEU B 1 34 ? -0.173 18.719 -7.797 1 98 34 LEU B N 1
ATOM 1504 C CA . LEU B 1 34 ? 0.668 19.391 -6.812 1 98 34 LEU B CA 1
ATOM 1505 C C . LEU B 1 34 ? 2.111 18.906 -6.91 1 98 34 LEU B C 1
ATOM 1507 O O . LEU B 1 34 ? 2.994 19.422 -6.227 1 98 34 LEU B O 1
ATOM 1511 N N . GLY B 1 35 ? 2.264 17.844 -7.695 1 97.5 35 GLY B N 1
ATOM 1512 C CA . GLY B 1 35 ? 3.594 17.266 -7.797 1 97.5 35 GLY B CA 1
ATOM 1513 C C . GLY B 1 35 ? 4.035 16.562 -6.535 1 97.5 35 GLY B C 1
ATOM 1514 O O . GLY B 1 35 ? 5.223 16.547 -6.203 1 97.5 35 GLY B O 1
ATOM 1515 N N . LEU B 1 36 ? 3.137 16.062 -5.75 1 97.69 36 LEU B N 1
ATOM 1516 C CA . LEU B 1 36 ? 3.432 15.32 -4.527 1 97.69 36 LEU B CA 1
ATOM 1517 C C . LEU B 1 36 ? 3.148 13.836 -4.707 1 97.69 36 LEU B C 1
ATOM 1519 O O . LEU B 1 36 ? 2.102 13.461 -5.238 1 97.69 36 LEU B O 1
ATOM 1523 N N . THR B 1 37 ? 4.059 13.016 -4.281 1 95.06 37 THR B N 1
ATOM 1524 C CA . THR B 1 37 ? 3.76 11.594 -4.105 1 95.06 37 THR B CA 1
ATOM 1525 C C . THR B 1 37 ? 3.025 11.359 -2.789 1 95.06 37 THR B C 1
ATOM 1527 O O . THR B 1 37 ? 3.047 12.211 -1.897 1 95.06 37 THR B O 1
ATOM 1530 N N . PRO B 1 38 ? 2.451 10.195 -2.684 1 94.56 38 PRO B N 1
ATOM 1531 C CA . PRO B 1 38 ? 1.711 9.922 -1.449 1 94.56 38 PRO B CA 1
ATOM 1532 C C . PRO B 1 38 ? 2.605 9.938 -0.212 1 94.56 38 PRO B C 1
ATOM 1534 O O . PRO B 1 38 ? 2.254 10.547 0.801 1 94.56 38 PRO B O 1
ATOM 1537 N N . PRO B 1 39 ? 3.818 9.414 -0.267 1 93.81 39 PRO B N 1
ATOM 1538 C CA . PRO B 1 39 ? 4.68 9.508 0.915 1 93.81 39 PRO B CA 1
ATOM 1539 C C . PRO B 1 39 ? 5.074 10.945 1.245 1 93.81 39 PRO B C 1
ATOM 1541 O O . PRO B 1 39 ? 5.129 11.32 2.42 1 93.81 39 PRO B O 1
ATOM 1544 N N . GLN B 1 40 ? 5.316 11.672 0.224 1 96.25 40 GLN B N 1
ATOM 1545 C CA . GLN B 1 40 ? 5.621 13.086 0.441 1 96.25 40 GLN B CA 1
ATOM 1546 C C . GLN B 1 40 ? 4.445 13.812 1.09 1 96.25 40 GLN B C 1
ATOM 1548 O O . GLN B 1 40 ? 4.629 14.594 2.023 1 96.25 40 GLN B O 1
ATOM 1553 N N . PHE B 1 41 ? 3.299 13.516 0.608 1 96.88 41 PHE B N 1
ATOM 1554 C CA . PHE B 1 41 ? 2.102 14.148 1.152 1 96.88 41 PHE B CA 1
ATOM 1555 C C . PHE B 1 41 ? 1.901 13.758 2.611 1 96.88 41 PHE B C 1
ATOM 1557 O O . PHE B 1 41 ? 1.64 14.617 3.459 1 96.88 41 PHE B O 1
ATOM 1564 N N . VAL B 1 42 ? 1.959 12.539 2.957 1 94.62 42 VAL B N 1
ATOM 1565 C CA . VAL B 1 42 ? 1.713 12.055 4.309 1 94.62 42 VAL B CA 1
ATOM 1566 C C . VAL B 1 42 ? 2.699 12.703 5.277 1 94.62 42 VAL B C 1
ATOM 1568 O O . VAL B 1 42 ? 2.314 13.141 6.367 1 94.62 42 VAL B O 1
ATOM 1571 N N . LEU B 1 43 ? 3.91 12.797 4.891 1 96.31 43 LEU B N 1
ATOM 1572 C CA . LEU B 1 43 ? 4.918 13.359 5.785 1 96.31 43 LEU B CA 1
ATOM 1573 C C . LEU B 1 43 ? 4.766 14.875 5.887 1 96.31 43 LEU B C 1
ATOM 1575 O O . LEU B 1 43 ? 4.949 15.445 6.965 1 96.31 43 LEU B O 1
ATOM 1579 N N . LEU B 1 44 ? 4.496 15.492 4.766 1 97.56 44 LEU B N 1
ATOM 1580 C CA . LEU B 1 44 ? 4.266 16.938 4.785 1 97.56 44 LEU B CA 1
ATOM 1581 C C . LEU B 1 44 ? 3.057 17.281 5.652 1 97.56 44 LEU B C 1
ATOM 1583 O O . LEU B 1 44 ? 3.119 18.188 6.477 1 97.56 44 LEU B O 1
ATOM 1587 N N . HIS B 1 45 ? 2.035 16.578 5.465 1 95.81 45 HIS B N 1
ATOM 1588 C CA . HIS B 1 45 ? 0.833 16.734 6.273 1 95.81 45 HIS B CA 1
ATOM 1589 C C . HIS B 1 45 ? 1.124 16.469 7.746 1 95.81 45 HIS B C 1
ATOM 1591 O O . HIS B 1 45 ? 0.684 17.219 8.617 1 95.81 45 HIS B O 1
ATOM 1597 N N . GLY B 1 46 ? 1.786 15.367 8.008 1 94.44 46 GLY B N 1
ATOM 1598 C CA . GLY B 1 46 ? 2.172 15.062 9.375 1 94.44 46 GLY B CA 1
ATOM 1599 C C . GLY B 1 46 ? 2.988 16.172 10.023 1 94.44 46 GLY B C 1
ATOM 1600 O O . GLY B 1 46 ? 2.781 16.5 11.195 1 94.44 46 GLY B O 1
ATOM 1601 N N . CYS B 1 47 ? 3.873 16.672 9.289 1 96.38 47 CYS B N 1
ATOM 1602 C CA . CYS B 1 47 ? 4.691 17.766 9.781 1 96.38 47 CYS B CA 1
ATOM 1603 C C . CYS B 1 47 ? 3.83 18.969 10.156 1 96.38 47 CYS B C 1
ATOM 1605 O O . CYS B 1 47 ? 3.947 19.5 11.258 1 96.38 47 CYS B O 1
ATOM 1607 N N . LEU B 1 48 ? 2.992 19.328 9.219 1 96.25 48 LEU B N 1
ATOM 1608 C CA . LEU B 1 48 ? 2.092 20.453 9.469 1 96.25 48 LEU B CA 1
ATOM 1609 C C . LEU B 1 48 ? 1.244 20.203 10.711 1 96.25 48 LEU B C 1
ATOM 1611 O O . LEU B 1 48 ? 1.139 21.062 11.586 1 96.25 48 LEU B O 1
ATOM 1615 N N . TRP B 1 49 ? 0.726 19.078 10.812 1 93.5 49 TRP B N 1
ATOM 1616 C CA . TRP B 1 49 ? -0.161 18.688 11.906 1 93.5 49 TRP B CA 1
ATOM 1617 C C . TRP B 1 49 ? 0.571 18.734 13.242 1 93.5 49 TRP B C 1
ATOM 1619 O O . TRP B 1 49 ? 0.073 19.312 14.211 1 93.5 49 TRP B O 1
ATOM 1629 N N . LEU B 1 50 ? 1.687 18.156 13.289 1 93.81 50 LEU B N 1
ATOM 1630 C CA . LEU B 1 50 ? 2.463 18.109 14.523 1 93.81 50 LEU B CA 1
ATOM 1631 C C . LEU B 1 50 ? 2.969 19.5 14.906 1 93.81 50 LEU B C 1
ATOM 1633 O O . LEU B 1 50 ? 3.02 19.828 16.094 1 93.81 50 LEU B O 1
ATOM 1637 N N . ASN B 1 51 ? 3.402 20.266 13.906 1 94.19 51 ASN B N 1
ATOM 1638 C CA . ASN B 1 51 ? 3.828 21.625 14.18 1 94.19 51 ASN B CA 1
ATOM 1639 C C . ASN B 1 51 ? 2.719 22.438 14.836 1 94.19 51 ASN B C 1
ATOM 1641 O O . ASN B 1 51 ? 2.965 23.172 15.805 1 94.19 51 ASN B O 1
ATOM 1645 N N . GLU B 1 52 ? 1.55 22.281 14.32 1 92.69 52 GLU B N 1
ATOM 1646 C CA . GLU B 1 52 ? 0.403 23.047 14.82 1 92.69 52 GLU B CA 1
ATOM 1647 C C . GLU B 1 52 ? 0.029 22.609 16.234 1 92.69 52 GLU B C 1
ATOM 1649 O O . GLU B 1 52 ? -0.584 23.375 16.984 1 92.69 52 GLU B O 1
ATOM 1654 N N . ARG B 1 53 ? 0.463 21.422 16.625 1 90.81 53 ARG B N 1
ATOM 1655 C CA . ARG B 1 53 ? 0.065 20.875 17.922 1 90.81 53 ARG B CA 1
ATOM 1656 C C . ARG B 1 53 ? 1.219 20.922 18.906 1 90.81 53 ARG B C 1
ATOM 1658 O O . ARG B 1 53 ? 1.089 20.469 20.047 1 90.81 53 ARG B O 1
ATOM 1665 N N . ASP B 1 54 ? 2.262 21.438 18.422 1 89.62 54 ASP B N 1
ATOM 1666 C CA . ASP B 1 54 ? 3.412 21.609 19.297 1 89.62 54 ASP B CA 1
ATOM 1667 C C . ASP B 1 54 ? 3.234 22.828 20.203 1 89.62 54 ASP B C 1
ATOM 1669 O O . ASP B 1 54 ? 3.951 23.812 20.062 1 89.62 54 ASP B O 1
ATOM 1673 N N . THR B 1 55 ? 2.49 22.672 21.219 1 86.31 55 THR B N 1
ATOM 1674 C CA . THR B 1 55 ? 2.158 23.797 22.094 1 86.31 55 THR B CA 1
ATOM 1675 C C . THR B 1 55 ? 3.336 24.141 23 1 86.31 55 THR B C 1
ATOM 1677 O O . THR B 1 55 ? 3.475 25.281 23.438 1 86.31 55 THR B O 1
ATOM 1680 N N . GLU B 1 56 ? 4.133 23.188 23.219 1 84.44 56 GLU B N 1
ATOM 1681 C CA . GLU B 1 56 ? 5.242 23.406 24.141 1 84.44 56 GLU B CA 1
ATOM 1682 C C . GLU B 1 56 ? 6.48 23.906 23.391 1 84.44 56 GLU B C 1
ATOM 1684 O O . GLU B 1 56 ? 7.48 24.266 24.031 1 84.44 56 GLU B O 1
ATOM 1689 N N . GLY B 1 57 ? 6.418 23.938 22.141 1 82.31 57 GLY B N 1
ATOM 1690 C CA . GLY B 1 57 ? 7.531 24.438 21.344 1 82.31 57 GLY B CA 1
ATOM 1691 C C . GLY B 1 57 ? 8.75 23.531 21.391 1 82.31 57 GLY B C 1
ATOM 1692 O O . GLY B 1 57 ? 9.883 24.016 21.359 1 82.31 57 GLY B O 1
ATOM 1693 N N . LYS B 1 58 ? 8.57 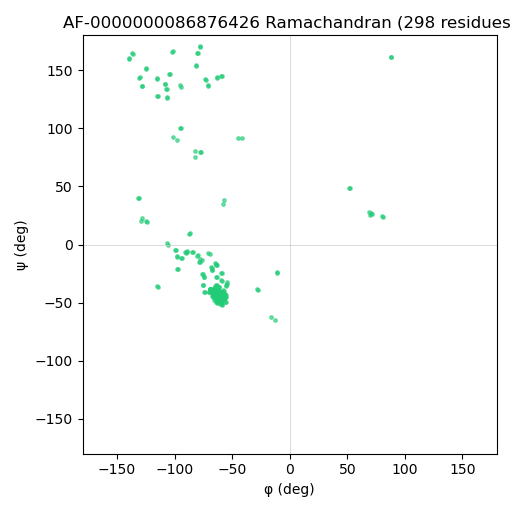22.312 21.594 1 84 58 LYS B N 1
ATOM 1694 C CA . LYS B 1 58 ? 9.672 21.344 21.688 1 84 58 LYS B CA 1
ATOM 1695 C C . LYS B 1 58 ? 10.18 20.969 20.297 1 84 58 LYS B C 1
ATOM 1697 O O . LYS B 1 58 ? 11.305 20.484 20.156 1 84 58 LYS B O 1
ATOM 1702 N N . GLY B 1 59 ? 9.367 21.312 19.359 1 88.31 59 GLY B N 1
ATOM 1703 C CA . GLY B 1 59 ? 9.75 20.953 18 1 88.31 59 GLY B CA 1
ATOM 1704 C C . GLY B 1 59 ? 9.289 19.562 17.594 1 88.31 59 GLY B C 1
ATOM 1705 O O . GLY B 1 59 ? 8.961 18.734 18.453 1 88.31 59 GLY B O 1
ATOM 1706 N N . VAL B 1 60 ? 9.25 19.312 16.25 1 94.12 60 VAL B N 1
ATOM 1707 C CA . VAL B 1 60 ? 8.859 18.031 15.672 1 94.12 60 VAL B CA 1
ATOM 1708 C C . VAL B 1 60 ? 10.094 17.312 15.125 1 94.12 60 VAL B C 1
ATOM 1710 O O . VAL B 1 60 ? 10.828 17.859 14.305 1 94.12 60 VAL B O 1
ATOM 1713 N N . THR B 1 61 ? 10.266 16.062 15.586 1 93.56 61 THR B N 1
ATOM 1714 C CA . THR B 1 61 ? 11.461 15.32 15.18 1 93.56 61 THR B CA 1
ATOM 1715 C C . THR B 1 61 ? 11.125 14.32 14.07 1 93.56 61 THR B C 1
ATOM 1717 O O . THR B 1 61 ? 9.953 14.039 13.82 1 93.56 61 THR B O 1
ATOM 1720 N N . GLN B 1 62 ? 12.195 13.844 13.477 1 93.88 62 GLN B N 1
ATOM 1721 C CA . GLN B 1 62 ? 12.039 12.828 12.445 1 93.88 62 GLN B CA 1
ATOM 1722 C C . GLN B 1 62 ? 11.383 11.57 13.008 1 93.88 62 GLN B C 1
ATOM 1724 O O . GLN B 1 62 ? 10.57 10.93 12.336 1 93.88 62 GLN B O 1
ATOM 1729 N N . VAL B 1 63 ? 11.734 11.273 14.211 1 92.44 63 VAL B N 1
ATOM 1730 C CA . VAL B 1 63 ? 11.203 10.078 14.844 1 92.44 63 VAL B CA 1
ATOM 1731 C C . VAL B 1 63 ? 9.703 10.234 15.07 1 92.44 63 VAL B C 1
ATOM 1733 O O . VAL B 1 63 ? 8.93 9.305 14.812 1 92.44 63 VAL B O 1
ATOM 1736 N N . GLN B 1 64 ? 9.25 11.32 15.508 1 91.94 64 GLN B N 1
ATOM 1737 C CA . GLN B 1 64 ? 7.832 11.602 15.695 1 91.94 64 GLN B CA 1
ATOM 1738 C C . GLN B 1 64 ? 7.07 11.523 14.375 1 91.94 64 GLN B C 1
ATOM 1740 O O . GLN B 1 64 ? 5.965 10.977 14.32 1 91.94 64 GLN B O 1
ATOM 1745 N N . LEU B 1 65 ? 7.641 12.055 13.375 1 93.94 65 LEU B N 1
ATOM 1746 C CA . LEU B 1 65 ? 7.012 12.031 12.055 1 93.94 65 LEU B CA 1
ATOM 1747 C C . LEU B 1 65 ? 6.902 10.609 11.531 1 93.94 65 LEU B C 1
ATOM 1749 O O . LEU B 1 65 ? 5.879 10.234 10.945 1 93.94 65 LEU B O 1
ATOM 1753 N N . ALA B 1 66 ? 7.961 9.844 11.695 1 93.44 66 ALA B N 1
ATOM 1754 C CA . ALA B 1 66 ? 7.945 8.445 11.273 1 93.44 66 ALA B CA 1
ATOM 1755 C C . ALA B 1 66 ? 6.832 7.668 11.969 1 93.44 66 ALA B C 1
ATOM 1757 O O . ALA B 1 66 ? 6.113 6.895 11.328 1 93.44 66 ALA B O 1
ATOM 1758 N N . HIS B 1 67 ? 6.645 7.918 13.242 1 89.25 67 HIS B N 1
ATOM 1759 C CA . HIS B 1 67 ? 5.594 7.277 14.023 1 89.25 67 HIS B CA 1
ATOM 1760 C C . HIS B 1 67 ? 4.211 7.715 13.555 1 89.25 67 HIS B C 1
ATOM 1762 O O . HIS B 1 67 ? 3.311 6.887 13.398 1 89.25 67 HIS B O 1
ATOM 1768 N N . PHE B 1 68 ? 4.109 9 13.359 1 86.31 68 PHE B N 1
ATOM 1769 C CA . PHE B 1 68 ? 2.848 9.562 12.883 1 86.31 68 PHE B CA 1
ATOM 1770 C C . PHE B 1 68 ? 2.443 8.938 11.555 1 86.31 68 PHE B C 1
ATOM 1772 O O . PHE B 1 68 ? 1.29 8.547 11.375 1 86.31 68 PHE B O 1
ATOM 1779 N N . ALA B 1 69 ? 3.35 8.789 10.633 1 87.31 69 ALA B N 1
ATOM 1780 C CA . ALA B 1 69 ? 3.078 8.328 9.273 1 87.31 69 ALA B CA 1
ATOM 1781 C C . ALA B 1 69 ? 3.16 6.805 9.188 1 87.31 69 ALA B C 1
ATOM 1783 O O . ALA B 1 69 ? 2.844 6.223 8.148 1 87.31 69 ALA B O 1
ATOM 1784 N N . ASN B 1 70 ? 3.576 6.148 10.258 1 84.19 70 ASN B N 1
ATOM 1785 C CA . ASN B 1 70 ? 3.797 4.703 10.258 1 84.19 70 ASN B CA 1
ATOM 1786 C C . ASN B 1 70 ? 4.707 4.273 9.109 1 84.19 70 ASN B C 1
ATOM 1788 O O . ASN B 1 70 ? 4.359 3.375 8.344 1 84.19 70 ASN B O 1
ATOM 1792 N N . VAL B 1 71 ? 5.766 4.941 8.977 1 85.5 71 VAL B N 1
ATOM 1793 C CA . VAL B 1 71 ? 6.781 4.672 7.965 1 85.5 71 VAL B CA 1
ATOM 1794 C C . VAL B 1 71 ? 8.141 4.48 8.633 1 85.5 71 VAL B C 1
ATOM 1796 O O . VAL B 1 71 ? 8.383 5.008 9.727 1 85.5 71 VAL B O 1
ATOM 1799 N N . ASP B 1 72 ? 8.977 3.713 8.008 1 88.31 72 ASP B N 1
ATOM 1800 C CA . ASP B 1 72 ? 10.328 3.494 8.508 1 88.31 72 ASP B CA 1
ATOM 1801 C C . ASP B 1 72 ? 11.094 4.812 8.602 1 88.31 72 ASP B C 1
ATOM 1803 O O . ASP B 1 72 ? 10.992 5.664 7.719 1 88.31 72 ASP B O 1
ATOM 1807 N N . VAL B 1 73 ? 11.914 4.879 9.609 1 90.56 73 VAL B N 1
ATOM 1808 C CA . VAL B 1 73 ? 12.664 6.098 9.898 1 90.56 73 VAL B CA 1
ATOM 1809 C C . VAL B 1 73 ? 13.594 6.434 8.734 1 90.56 73 VAL B C 1
ATOM 1811 O O . VAL B 1 73 ? 13.75 7.602 8.375 1 90.56 73 VAL B O 1
ATOM 1814 N N . ASN B 1 74 ? 14.141 5.395 8.188 1 90.5 74 ASN B N 1
ATOM 1815 C CA . ASN B 1 74 ? 15.031 5.621 7.051 1 90.5 74 ASN B CA 1
ATOM 1816 C C . ASN B 1 74 ? 14.273 6.176 5.848 1 90.5 74 ASN B C 1
ATOM 1818 O O . ASN B 1 74 ? 14.766 7.07 5.156 1 90.5 74 ASN B O 1
ATOM 1822 N N . VAL B 1 75 ? 13.18 5.648 5.566 1 90.38 75 VAL B N 1
ATOM 1823 C CA . VAL B 1 75 ? 12.336 6.141 4.48 1 90.38 75 VAL B CA 1
ATOM 1824 C C . VAL B 1 75 ? 11.891 7.574 4.777 1 90.38 75 VAL B C 1
ATOM 1826 O O . VAL B 1 75 ? 11.906 8.43 3.891 1 90.38 75 VAL B O 1
ATOM 1829 N N . THR B 1 76 ? 11.578 7.797 6.012 1 95.56 76 THR B N 1
ATOM 1830 C CA . THR B 1 76 ? 11.195 9.133 6.445 1 95.56 76 THR B CA 1
ATOM 1831 C C . THR B 1 76 ? 12.305 10.141 6.129 1 95.56 76 THR B C 1
ATOM 1833 O O . THR B 1 76 ? 12.039 11.203 5.562 1 95.56 76 THR B O 1
ATOM 1836 N N . SER B 1 77 ? 13.516 9.781 6.457 1 95.69 77 SER B N 1
ATOM 1837 C CA . SER B 1 77 ? 14.656 10.656 6.223 1 95.69 77 SER B CA 1
ATOM 1838 C C . SER B 1 77 ? 14.805 10.992 4.742 1 95.69 77 SER B C 1
ATOM 1840 O O . SER B 1 77 ? 15 12.156 4.383 1 95.69 77 SER B O 1
ATOM 1842 N N . GLN B 1 78 ? 14.641 10.031 3.941 1 96.5 78 GLN B N 1
ATOM 1843 C CA . GLN B 1 78 ? 14.789 10.219 2.502 1 96.5 78 GLN B CA 1
ATOM 1844 C C . GLN B 1 78 ? 13.688 11.125 1.949 1 96.5 78 GLN B C 1
ATOM 1846 O O . GLN B 1 78 ? 13.953 12.008 1.138 1 96.5 78 GLN B O 1
ATOM 1851 N N . VAL B 1 79 ? 12.539 10.93 2.359 1 97.19 79 VAL B N 1
ATOM 1852 C CA . VAL B 1 79 ? 11.406 11.711 1.876 1 97.19 79 VAL B CA 1
ATOM 1853 C C . VAL B 1 79 ? 11.516 13.148 2.375 1 97.19 79 VAL B C 1
ATOM 1855 O O . VAL B 1 79 ? 11.234 14.094 1.632 1 97.19 79 VAL B O 1
ATOM 1858 N N . LEU B 1 80 ? 11.969 13.289 3.574 1 97.5 80 LEU B N 1
ATOM 1859 C CA . LEU B 1 80 ? 12.141 14.625 4.129 1 97.5 80 LEU B CA 1
ATOM 1860 C C . LEU B 1 80 ? 13.227 15.391 3.371 1 97.5 80 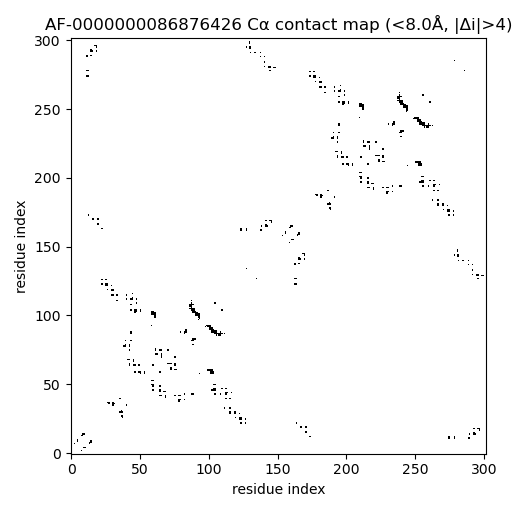LEU B C 1
ATOM 1862 O O . LEU B 1 80 ? 13.109 16.609 3.174 1 97.5 80 LEU B O 1
ATOM 1866 N N . ARG B 1 81 ? 14.234 14.711 3.02 1 97.62 81 ARG B N 1
ATOM 1867 C CA . ARG B 1 81 ? 15.281 15.344 2.219 1 97.62 81 ARG B CA 1
ATOM 1868 C C . ARG B 1 81 ? 14.711 15.875 0.905 1 97.62 81 ARG B C 1
ATOM 1870 O O . ARG B 1 81 ? 15.047 16.984 0.481 1 97.62 81 ARG B O 1
ATOM 1877 N N . ALA B 1 82 ? 13.867 15.125 0.292 1 97.88 82 ALA B N 1
ATOM 1878 C CA . ALA B 1 82 ? 13.234 15.547 -0.955 1 97.88 82 ALA B CA 1
ATOM 1879 C C . ALA B 1 82 ? 12.344 16.766 -0.732 1 97.88 82 ALA B C 1
ATOM 1881 O O . ALA B 1 82 ? 12.344 17.703 -1.536 1 97.88 82 ALA B O 1
ATOM 1882 N N . LEU B 1 83 ? 11.617 16.766 0.32 1 98.38 83 LEU B N 1
ATOM 1883 C CA . LEU B 1 83 ? 10.727 17.875 0.649 1 98.38 83 LEU B CA 1
ATOM 1884 C C . LEU B 1 83 ? 11.531 19.141 0.957 1 98.38 83 LEU B C 1
ATOM 1886 O O . LEU B 1 83 ? 11.125 20.25 0.597 1 98.38 83 LEU B O 1
ATOM 1890 N N . GLU B 1 84 ? 12.633 18.938 1.637 1 98.31 84 GLU B N 1
ATOM 1891 C CA . GLU B 1 84 ? 13.5 20.062 1.959 1 98.31 84 GLU B CA 1
ATOM 1892 C C . GLU B 1 84 ? 14.125 20.656 0.7 1 98.31 84 GLU B C 1
ATOM 1894 O O . GLU B 1 84 ? 14.188 21.875 0.551 1 98.31 84 GLU B O 1
ATOM 1899 N N . LYS B 1 85 ? 14.539 19.812 -0.156 1 98.06 85 LYS B N 1
ATOM 1900 C CA . LYS B 1 85 ? 15.117 20.25 -1.424 1 98.06 85 LYS B CA 1
ATOM 1901 C C . LYS B 1 85 ? 14.117 21.078 -2.229 1 98.06 85 LYS B C 1
ATOM 1903 O O . LYS B 1 85 ? 14.5 22.031 -2.918 1 98.06 85 LYS B O 1
ATOM 1908 N N . ARG B 1 86 ? 12.859 20.812 -2.086 1 97.81 86 ARG B N 1
ATOM 1909 C CA . ARG B 1 86 ? 11.797 21.516 -2.785 1 97.81 86 ARG B CA 1
ATOM 1910 C C . ARG B 1 86 ? 11.406 22.797 -2.035 1 97.81 86 ARG B C 1
ATOM 1912 O O . ARG B 1 86 ? 10.531 23.531 -2.48 1 97.81 86 ARG B O 1
ATOM 1919 N N . GLY B 1 87 ? 11.984 22.953 -0.877 1 98.25 87 GLY B N 1
ATOM 1920 C CA . GLY B 1 87 ? 11.719 24.141 -0.086 1 98.25 87 GLY B CA 1
ATOM 1921 C C . GLY B 1 87 ? 10.414 24.062 0.687 1 98.25 87 GLY B C 1
ATOM 1922 O O . GLY B 1 87 ? 9.852 25.094 1.056 1 98.25 87 GLY B O 1
ATOM 1923 N N . LEU B 1 88 ? 9.906 22.891 0.991 1 98.69 88 LEU B N 1
ATOM 1924 C CA . LEU B 1 88 ? 8.594 22.734 1.608 1 98.69 88 LEU B CA 1
ATOM 1925 C C . LEU B 1 88 ? 8.719 22.562 3.119 1 98.69 88 LEU B C 1
ATOM 1927 O O . LEU B 1 88 ? 7.746 22.75 3.854 1 98.69 88 LEU B O 1
ATOM 1931 N N . ILE B 1 89 ? 9.922 22.141 3.561 1 98.5 89 ILE B N 1
ATOM 1932 C CA . ILE B 1 89 ? 10.203 22.047 4.988 1 98.5 89 ILE B CA 1
ATOM 1933 C C . ILE B 1 89 ? 11.586 22.625 5.281 1 98.5 89 ILE B C 1
ATOM 1935 O O . ILE B 1 89 ? 12.383 22.844 4.363 1 98.5 89 ILE B O 1
ATOM 1939 N N . HIS B 1 90 ? 11.781 22.891 6.543 1 97.25 90 HIS B N 1
ATOM 1940 C CA . HIS B 1 90 ? 13.062 23.328 7.066 1 97.25 90 HIS B CA 1
ATOM 1941 C C . HIS B 1 90 ? 13.508 22.484 8.242 1 97.25 90 HIS B C 1
ATOM 1943 O O . HIS B 1 90 ? 12.695 22.125 9.102 1 97.25 90 HIS B O 1
ATOM 1949 N N . ARG B 1 91 ? 14.789 22.156 8.195 1 95.44 91 ARG B N 1
ATOM 1950 C CA . ARG B 1 91 ? 15.375 21.438 9.32 1 95.44 91 ARG B CA 1
ATOM 1951 C C . ARG B 1 91 ? 16.312 22.328 10.125 1 95.44 91 ARG B C 1
ATOM 1953 O O . ARG B 1 91 ? 17.062 23.125 9.555 1 95.44 91 ARG B O 1
ATOM 1960 N N . SER B 1 92 ? 16.234 22.219 11.375 1 93.12 92 SER B N 1
ATOM 1961 C CA . SER B 1 92 ? 17.141 22.922 12.273 1 93.12 92 SER B CA 1
ATOM 1962 C C . SER B 1 92 ? 17.562 22.047 13.445 1 93.12 92 SER B C 1
ATOM 1964 O O . SER B 1 92 ? 16.891 21.062 13.758 1 93.12 92 SER B O 1
ATOM 1966 N N . ARG B 1 93 ? 18.625 22.391 14.055 1 89.12 93 ARG B N 1
ATOM 1967 C CA . ARG B 1 93 ? 19.141 21.594 15.164 1 89.12 93 ARG B CA 1
ATOM 1968 C C . ARG B 1 93 ? 18.25 21.719 16.391 1 89.12 93 ARG B C 1
ATOM 1970 O O . ARG B 1 93 ? 17.766 22.812 16.703 1 89.12 93 ARG B O 1
ATOM 1977 N N . HIS B 1 94 ? 18.047 20.578 16.984 1 82.44 94 HIS B N 1
ATOM 1978 C CA . HIS B 1 94 ? 17.328 20.578 18.25 1 82.44 94 HIS B CA 1
ATOM 1979 C C . HIS B 1 94 ? 18.094 21.328 19.312 1 82.44 94 HIS B C 1
ATOM 1981 O O . HIS B 1 94 ? 19.328 21.266 19.375 1 82.44 94 HIS B O 1
ATOM 1987 N N . ARG B 1 95 ? 17.406 21.969 20.094 1 78.75 95 ARG B N 1
ATOM 1988 C CA . ARG B 1 95 ? 18.031 22.844 21.094 1 78.75 95 ARG B CA 1
ATOM 1989 C C . ARG B 1 95 ? 18.781 22.031 22.141 1 78.75 95 ARG B C 1
ATOM 1991 O O . ARG B 1 95 ? 19.875 22.422 22.562 1 78.75 95 ARG B O 1
ATOM 1998 N N . THR B 1 96 ? 18.266 20.953 22.531 1 80.69 96 THR B N 1
ATOM 1999 C CA . THR B 1 96 ? 18.844 20.219 23.656 1 80.69 96 THR B CA 1
ATOM 2000 C C . THR B 1 96 ? 19.375 18.875 23.188 1 80.69 96 THR B C 1
ATOM 2002 O O . THR B 1 96 ? 20.344 18.359 23.75 1 80.69 96 THR B O 1
ATOM 2005 N N . ASP B 1 97 ? 18.688 18.312 22.281 1 75.56 97 ASP B N 1
ATOM 2006 C CA . ASP B 1 97 ? 19.109 17.031 21.734 1 75.56 97 ASP B CA 1
ATOM 2007 C C . ASP B 1 97 ? 19.938 17.219 20.469 1 75.56 97 ASP B C 1
ATOM 2009 O O . ASP B 1 97 ? 19.359 17.391 19.375 1 75.56 97 ASP B O 1
ATOM 2013 N N . THR B 1 98 ? 21.266 17.125 20.578 1 75.75 98 THR B N 1
ATOM 2014 C CA . THR B 1 98 ? 22.172 17.469 19.469 1 75.75 98 THR B CA 1
ATOM 2015 C C . THR B 1 98 ? 22.078 16.422 18.359 1 75.75 98 THR B C 1
ATOM 2017 O O . THR B 1 98 ? 22.5 16.672 17.234 1 75.75 98 THR B O 1
ATOM 2020 N N . ARG B 1 99 ? 21.359 15.367 18.641 1 74.38 99 ARG B N 1
ATOM 2021 C CA . ARG B 1 99 ? 21.281 14.305 17.656 1 74.38 99 ARG B CA 1
ATOM 2022 C C . ARG B 1 99 ? 19.984 14.391 16.859 1 74.38 99 ARG B C 1
ATOM 2024 O O . ARG B 1 99 ? 19.797 13.68 15.875 1 74.38 99 ARG B O 1
ATOM 2031 N N . ALA B 1 100 ? 19.266 15.344 17.375 1 83.38 100 ALA B N 1
ATOM 2032 C CA . ALA B 1 100 ? 17.953 15.43 16.734 1 83.38 100 ALA B CA 1
ATOM 2033 C C . ALA B 1 100 ? 17.797 16.75 16 1 83.38 100 ALA B C 1
ATOM 2035 O O . ALA B 1 100 ? 18.359 17.766 16.406 1 83.38 100 ALA B O 1
ATOM 2036 N N . ASN B 1 101 ? 17.125 16.609 14.867 1 90.25 101 ASN B N 1
ATOM 2037 C CA . ASN B 1 101 ? 16.719 17.812 14.148 1 90.25 101 ASN B CA 1
ATOM 2038 C C . ASN B 1 101 ? 15.227 18.094 14.32 1 90.25 101 ASN B C 1
ATOM 2040 O O . ASN B 1 101 ? 14.43 17.156 14.453 1 90.25 101 ASN B O 1
ATOM 2044 N N . ILE B 1 102 ? 14.969 19.391 14.328 1 94.88 102 ILE B N 1
ATOM 2045 C CA . ILE B 1 102 ? 13.578 19.859 14.328 1 94.88 102 ILE B CA 1
ATOM 2046 C C . ILE B 1 102 ? 13.133 20.141 12.898 1 94.88 102 ILE B C 1
ATOM 2048 O O . ILE B 1 102 ? 13.883 20.75 12.117 1 94.88 102 ILE B O 1
ATOM 2052 N N . ILE B 1 103 ? 11.914 19.672 12.617 1 97.19 103 ILE B N 1
ATOM 2053 C CA . ILE B 1 103 ? 11.375 19.828 11.266 1 97.19 103 ILE B CA 1
ATOM 2054 C C . ILE B 1 103 ? 10.164 20.766 11.297 1 97.19 103 ILE B C 1
ATOM 2056 O O . ILE B 1 103 ? 9.242 20.547 12.094 1 97.19 103 ILE B O 1
ATOM 2060 N N . THR B 1 104 ? 10.188 21.781 10.461 1 96.81 104 THR B N 1
ATOM 2061 C CA . THR B 1 104 ? 9.078 22.719 10.367 1 96.81 104 THR B CA 1
ATOM 2062 C C . THR B 1 104 ? 8.664 22.922 8.914 1 96.81 104 THR B C 1
ATOM 2064 O O . THR B 1 104 ? 9.508 22.922 8.016 1 96.81 104 THR B O 1
ATOM 2067 N N . THR B 1 105 ? 7.34 23.062 8.727 1 97.88 105 THR B N 1
ATOM 2068 C CA . THR B 1 105 ? 6.883 23.422 7.387 1 97.88 105 THR B CA 1
ATOM 2069 C C . THR B 1 105 ? 7.207 24.875 7.066 1 97.88 105 THR B C 1
ATOM 2071 O O . THR B 1 105 ? 7.117 25.734 7.934 1 97.88 105 THR B O 1
ATOM 2074 N N . THR B 1 106 ? 7.602 25.141 5.805 1 98.19 106 THR B N 1
ATOM 2075 C CA . THR B 1 106 ? 7.688 26.516 5.305 1 98.19 106 THR B CA 1
ATOM 2076 C C . THR B 1 106 ? 6.305 27.047 4.945 1 98.19 106 THR B C 1
ATOM 2078 O O . THR B 1 106 ? 5.328 26.281 4.914 1 98.19 106 THR B O 1
ATOM 2081 N N . PRO B 1 107 ? 6.199 28.375 4.656 1 98.12 107 PRO B N 1
ATOM 2082 C CA . PRO B 1 107 ? 4.918 28.891 4.176 1 98.12 107 PRO B CA 1
ATOM 2083 C C . PRO B 1 107 ? 4.438 28.188 2.906 1 98.12 107 PRO B C 1
ATOM 2085 O O . PRO B 1 107 ? 3.252 27.875 2.785 1 98.12 107 PRO B O 1
ATOM 2088 N N . GLU B 1 108 ? 5.406 27.922 2.049 1 98.19 108 GLU B N 1
ATOM 2089 C CA . GLU B 1 108 ? 5.074 27.203 0.825 1 98.19 108 GLU B CA 1
ATOM 2090 C C . GLU B 1 108 ? 4.645 25.766 1.13 1 98.19 108 GLU B C 1
ATOM 2092 O O . GLU B 1 108 ? 3.691 25.266 0.532 1 98.19 108 GLU B O 1
ATOM 2097 N N . GLY B 1 109 ? 5.367 25.156 2.041 1 98.44 109 GLY B N 1
ATOM 2098 C CA . GLY B 1 109 ? 5.016 23.797 2.465 1 98.44 109 GLY B CA 1
ATOM 2099 C C . GLY B 1 109 ? 3.654 23.719 3.129 1 98.44 109 GLY B C 1
ATOM 2100 O O . GLY B 1 109 ? 2.898 22.781 2.895 1 98.44 109 GLY B O 1
ATOM 2101 N N . THR B 1 110 ? 3.359 24.703 3.91 1 98.06 110 THR B N 1
ATOM 2102 C CA . THR B 1 110 ? 2.07 24.797 4.59 1 98.06 110 THR B CA 1
ATOM 2103 C C . THR B 1 110 ? 0.936 24.938 3.58 1 98.06 110 THR B C 1
ATOM 2105 O O . THR B 1 110 ? -0.078 24.234 3.674 1 98.06 110 THR B O 1
ATOM 2108 N N . GLU B 1 111 ? 1.151 25.781 2.652 1 98.12 111 GLU B N 1
ATOM 2109 C CA . GLU B 1 111 ? 0.144 26 1.618 1 98.12 111 GLU B CA 1
ATOM 2110 C C . GLU B 1 111 ? -0.089 24.734 0.808 1 98.12 111 GLU B C 1
ATOM 2112 O O . GLU B 1 111 ? -1.233 24.328 0.576 1 98.12 111 GLU B O 1
ATOM 2117 N N . LEU B 1 112 ? 0.964 24.094 0.434 1 98.19 112 LEU B N 1
ATOM 2118 C CA . LEU B 1 112 ? 0.863 22.875 -0.373 1 98.19 112 LEU B CA 1
ATOM 2119 C C . LEU B 1 112 ? 0.207 21.75 0.418 1 98.19 112 LEU B C 1
ATOM 2121 O O . LEU B 1 112 ? -0.606 21 -0.123 1 98.19 112 LEU B O 1
ATOM 2125 N N . ALA B 1 113 ? 0.57 21.656 1.659 1 97.69 113 ALA B N 1
ATOM 2126 C CA . ALA B 1 113 ? -0.049 20.656 2.523 1 97.69 113 ALA B CA 1
ATOM 2127 C C . ALA B 1 113 ? -1.56 20.844 2.6 1 97.69 113 ALA B C 1
ATOM 2129 O O . ALA B 1 113 ? -2.326 19.891 2.473 1 97.69 113 ALA B O 1
ATOM 2130 N N . ASN B 1 114 ? -1.954 22.078 2.787 1 97.62 114 ASN B N 1
ATOM 2131 C CA . ASN B 1 114 ? -3.375 22.391 2.904 1 97.62 114 ASN B CA 1
ATOM 2132 C C . ASN B 1 114 ? -4.125 22.062 1.616 1 97.62 114 ASN B C 1
ATOM 2134 O O . ASN B 1 114 ? -5.227 21.516 1.656 1 97.62 114 ASN B O 1
ATOM 2138 N N . GLN B 1 115 ? -3.539 22.391 0.53 1 98.06 115 GLN B N 1
ATOM 2139 C CA . GLN B 1 115 ? -4.141 22.047 -0.753 1 98.06 115 GLN B CA 1
ATOM 2140 C C . GLN B 1 115 ? -4.258 20.531 -0.913 1 98.06 115 GLN B C 1
ATOM 2142 O O . GLN B 1 115 ? -5.297 20.031 -1.341 1 98.06 115 GLN B O 1
ATOM 2147 N N . GLY B 1 116 ? -3.184 19.828 -0.584 1 97.75 116 GLY B N 1
ATOM 2148 C CA . GLY B 1 116 ? -3.195 18.375 -0.656 1 97.75 116 GLY B CA 1
ATOM 2149 C C . GLY B 1 116 ? -4.25 17.734 0.232 1 97.75 116 GLY B C 1
ATOM 2150 O O . GLY B 1 116 ? -4.926 16.797 -0.177 1 97.75 116 GLY B O 1
ATOM 2151 N N . ILE B 1 117 ? -4.359 18.328 1.425 1 95.81 117 ILE B N 1
ATOM 2152 C CA . ILE B 1 117 ? -5.348 17.828 2.373 1 95.81 117 ILE B CA 1
ATOM 2153 C C . ILE B 1 117 ? -6.746 17.953 1.771 1 95.81 117 ILE B C 1
ATOM 2155 O O . ILE B 1 117 ? -7.527 17 1.802 1 95.81 117 ILE B O 1
ATOM 2159 N N . GLN B 1 118 ? -7.055 19.078 1.201 1 97 118 GLN B N 1
ATOM 2160 C CA . GLN B 1 118 ? -8.367 19.312 0.596 1 97 118 GLN B CA 1
ATOM 2161 C C . GLN B 1 118 ? -8.617 18.328 -0.555 1 97 118 GLN B C 1
ATOM 2163 O O . GLN B 1 118 ? -9.688 17.734 -0.649 1 97 118 GLN B O 1
ATOM 2168 N N . LEU B 1 119 ? -7.66 18.125 -1.417 1 97.56 119 LEU B N 1
ATOM 2169 C CA . LEU B 1 119 ? -7.805 17.266 -2.582 1 97.56 119 LEU B CA 1
ATOM 2170 C C . LEU B 1 119 ? -7.941 15.805 -2.16 1 97.56 119 LEU B C 1
ATOM 2172 O O . LEU B 1 119 ? -8.773 15.078 -2.701 1 97.56 119 LEU B O 1
ATOM 2176 N N . VAL B 1 120 ? -7.16 15.398 -1.177 1 96.38 120 VAL B N 1
ATOM 2177 C CA . VAL B 1 120 ? -7.18 14.008 -0.725 1 96.38 120 VAL B CA 1
ATOM 2178 C C . VAL B 1 120 ? -8.492 13.719 0.004 1 96.38 120 VAL B C 1
ATOM 2180 O O . VAL B 1 120 ? -9.07 12.648 -0.151 1 96.38 120 VAL B O 1
ATOM 2183 N N . GLU B 1 121 ? -8.914 14.672 0.798 1 95.31 121 GLU B N 1
ATOM 2184 C CA . GLU B 1 121 ? -10.195 14.516 1.479 1 95.31 121 GLU B CA 1
ATOM 2185 C C . GLU B 1 121 ? -11.336 14.359 0.478 1 95.31 121 GLU B C 1
ATOM 2187 O O . GLU B 1 121 ? -12.234 13.547 0.675 1 95.31 121 GLU B O 1
ATOM 2192 N N . GLU B 1 122 ? -11.328 15.164 -0.546 1 96.94 122 GLU B N 1
ATOM 2193 C CA . GLU B 1 122 ? -12.352 15.078 -1.584 1 96.94 122 GLU B CA 1
ATOM 2194 C C . GLU B 1 122 ? -12.281 13.734 -2.309 1 96.94 122 GLU B C 1
ATOM 2196 O O . GLU B 1 122 ? -13.312 13.102 -2.555 1 96.94 122 GLU B O 1
ATOM 2201 N N . ALA B 1 123 ? -11.125 13.258 -2.645 1 96.81 123 ALA B N 1
ATOM 2202 C CA . ALA B 1 123 ? -10.945 11.961 -3.293 1 96.81 123 ALA B CA 1
ATOM 2203 C C . ALA B 1 123 ? -11.414 10.828 -2.391 1 96.81 123 ALA B C 1
ATOM 2205 O O . ALA B 1 123 ? -12.047 9.875 -2.855 1 96.81 123 ALA B O 1
ATOM 2206 N N . ASP B 1 124 ? -11.055 10.969 -1.116 1 95.94 124 ASP B N 1
ATOM 2207 C CA . ASP B 1 124 ? -11.477 9.992 -0.113 1 95.94 124 ASP B CA 1
ATOM 2208 C C . ASP B 1 124 ? -12.992 9.914 -0.031 1 95.94 124 ASP B C 1
ATOM 2210 O O . ASP B 1 124 ? -13.57 8.828 -0.137 1 95.94 124 ASP B O 1
ATOM 2214 N N . ARG B 1 125 ? -13.625 11.062 0.067 1 95.5 125 ARG B N 1
ATOM 2215 C CA . ARG B 1 125 ? -15.086 11.125 0.146 1 95.5 125 ARG B CA 1
ATOM 2216 C C . ARG B 1 125 ? -15.727 10.477 -1.076 1 95.5 125 ARG B C 1
ATOM 2218 O O . ARG B 1 125 ? -16.641 9.672 -0.945 1 95.5 125 ARG B O 1
ATOM 2225 N N . GLN B 1 126 ?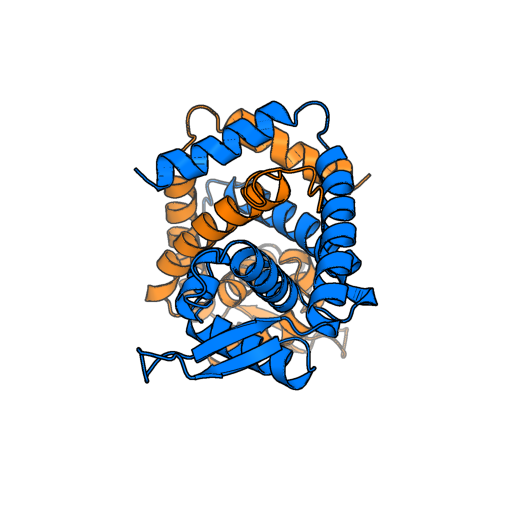 -15.258 10.82 -2.26 1 96.38 126 GLN B N 1
ATOM 2226 C CA . GLN B 1 126 ? -15.805 10.281 -3.5 1 96.38 126 GLN B CA 1
ATOM 2227 C C . GLN B 1 126 ? -15.633 8.773 -3.568 1 96.38 126 GLN B C 1
ATOM 2229 O O . GLN B 1 126 ? -16.547 8.055 -3.973 1 96.38 126 GLN B O 1
ATOM 2234 N N . PHE B 1 127 ? -14.492 8.289 -3.189 1 97.44 127 PHE B N 1
ATOM 2235 C CA . PHE B 1 127 ? -14.227 6.855 -3.262 1 97.44 127 PHE B CA 1
ATOM 2236 C C . PHE B 1 127 ? -15.133 6.082 -2.312 1 97.44 127 PHE B C 1
ATOM 2238 O O . PHE B 1 127 ? -15.742 5.086 -2.705 1 97.44 127 PHE B O 1
ATOM 2245 N N . PHE B 1 128 ? -15.258 6.508 -1.121 1 97.31 128 PHE B N 1
ATOM 2246 C CA . PHE B 1 128 ? -15.977 5.742 -0.11 1 97.31 128 PHE B CA 1
ATOM 2247 C C . PHE B 1 128 ? -17.484 5.941 -0.247 1 97.31 128 PHE B C 1
ATOM 2249 O O . PHE B 1 128 ? -18.266 5.23 0.383 1 97.31 128 PHE B O 1
ATOM 2256 N N . ASP B 1 129 ? -17.859 6.902 -1.098 1 96.44 129 ASP B N 1
ATOM 2257 C CA . ASP B 1 129 ? -19.266 7.02 -1.46 1 96.44 129 ASP B CA 1
ATOM 2258 C C . ASP B 1 129 ? -19.75 5.777 -2.205 1 96.44 129 ASP B C 1
ATOM 2260 O O . ASP B 1 129 ? -20.953 5.543 -2.318 1 96.44 129 ASP B O 1
ATOM 2264 N N . LEU B 1 130 ? -18.844 4.961 -2.727 1 95.69 130 LEU B N 1
ATOM 2265 C CA . LEU B 1 130 ? -19.172 3.715 -3.416 1 95.69 130 LEU B CA 1
ATOM 2266 C C . LEU B 1 130 ? -19.938 2.768 -2.5 1 95.69 130 LEU B C 1
ATOM 2268 O O . LEU B 1 130 ? -20.641 1.88 -2.975 1 95.69 130 LEU B O 1
ATOM 2272 N N . VAL B 1 131 ? -19.734 2.963 -1.155 1 95.81 131 VAL B N 1
ATOM 2273 C CA . VAL B 1 131 ? -20.438 2.121 -0.195 1 95.81 131 VAL B CA 1
ATOM 2274 C C . VAL B 1 131 ? -21.078 2.99 0.882 1 95.81 131 VAL B C 1
ATOM 2276 O O . VAL B 1 131 ? -21.062 2.641 2.064 1 95.81 131 VAL B O 1
ATOM 2279 N N . SER B 1 132 ? -21.609 4.094 0.455 1 93.69 132 SER B N 1
ATOM 2280 C CA . SER B 1 132 ? -22.172 5.074 1.378 1 93.69 132 SER B CA 1
ATOM 2281 C C . SER B 1 132 ? -23.219 4.438 2.289 1 93.69 132 SER B C 1
ATOM 2283 O O . SER B 1 132 ? -23.312 4.785 3.467 1 93.69 132 SER B O 1
ATOM 2285 N N . ASP B 1 133 ? -23.938 3.453 1.82 1 94.19 133 ASP B N 1
ATOM 2286 C CA . ASP B 1 133 ? -25.031 2.82 2.57 1 94.19 133 ASP B CA 1
ATOM 2287 C C . ASP B 1 133 ? -24.469 1.858 3.621 1 94.19 133 ASP B C 1
ATOM 2289 O O . ASP B 1 133 ? -25.203 1.438 4.527 1 94.19 133 ASP B O 1
ATOM 2293 N N . ARG B 1 134 ? -23.188 1.537 3.539 1 95.38 134 ARG B N 1
ATOM 2294 C CA . ARG B 1 134 ? -22.562 0.583 4.453 1 95.38 134 ARG B CA 1
ATOM 2295 C C . ARG B 1 134 ? -21.344 1.194 5.137 1 95.38 134 ARG B C 1
ATOM 2297 O O . ARG B 1 134 ? -20.469 0.472 5.602 1 95.38 134 ARG B O 1
ATOM 2304 N N . LYS B 1 135 ? -21.328 2.438 5.121 1 94.06 135 LYS B N 1
ATOM 2305 C CA . LYS B 1 135 ? -20.156 3.15 5.633 1 94.06 135 LYS B CA 1
ATOM 2306 C C . LYS B 1 135 ? -19.891 2.799 7.094 1 94.06 135 LYS B C 1
ATOM 2308 O O . LYS B 1 135 ? -18.75 2.557 7.48 1 94.06 135 LYS B O 1
ATOM 2313 N N . GLU B 1 136 ? -20.906 2.787 7.883 1 94.38 136 GLU B N 1
ATOM 2314 C CA . GLU B 1 136 ? -20.75 2.506 9.305 1 94.38 136 GLU B CA 1
ATOM 2315 C C . GLU B 1 136 ? -20.234 1.084 9.531 1 94.38 136 GLU B C 1
ATOM 2317 O O . GLU B 1 136 ? -19.391 0.853 10.391 1 94.38 136 GLU B O 1
ATOM 2322 N N . GLU B 1 137 ? -20.766 0.138 8.828 1 95.94 137 GLU B N 1
ATOM 2323 C CA . GLU B 1 137 ? -20.297 -1.244 8.906 1 95.94 137 GLU B CA 1
ATOM 2324 C C . GLU B 1 137 ? -18.828 -1.357 8.523 1 95.94 137 GLU B C 1
ATOM 2326 O O . GLU B 1 137 ? -18.062 -2.033 9.203 1 95.94 137 GLU B O 1
ATOM 2331 N N . TYR B 1 138 ? -18.516 -0.641 7.48 1 97.19 138 TYR B N 1
ATOM 2332 C CA . TYR B 1 138 ? -17.125 -0.592 7.031 1 97.19 138 TYR B CA 1
ATOM 2333 C C . TYR B 1 138 ? -16.203 -0.062 8.125 1 97.19 138 TYR B C 1
ATOM 2335 O O . TYR B 1 138 ? -15.203 -0.692 8.469 1 97.19 138 TYR B O 1
ATOM 2343 N N . MET B 1 139 ? -16.578 1.018 8.648 1 96.25 139 MET B N 1
ATOM 2344 C CA . MET B 1 139 ? -15.773 1.653 9.68 1 96.25 139 MET B CA 1
ATOM 2345 C C . MET B 1 139 ? -15.609 0.737 10.883 1 96.25 139 MET B C 1
ATOM 2347 O O . MET B 1 139 ? -14.508 0.585 11.414 1 96.25 139 MET B O 1
ATOM 2351 N N . ASP B 1 140 ? -16.672 0.111 11.234 1 96.12 140 ASP B N 1
ATOM 2352 C CA . ASP B 1 140 ? -16.656 -0.752 12.414 1 96.12 140 ASP B CA 1
ATOM 2353 C C . ASP B 1 140 ? -15.711 -1.938 12.211 1 96.12 140 ASP B C 1
ATOM 2355 O O . ASP B 1 140 ? -14.953 -2.289 13.117 1 96.12 140 ASP B O 1
ATOM 2359 N N . ILE B 1 141 ? -15.766 -2.521 11.094 1 96.75 141 ILE B N 1
ATOM 2360 C CA . ILE B 1 141 ? -14.938 -3.684 10.805 1 96.75 141 ILE B CA 1
ATOM 2361 C C . ILE B 1 141 ? -13.461 -3.277 10.805 1 96.75 141 ILE B C 1
ATOM 2363 O O . ILE B 1 141 ? -12.625 -3.973 11.375 1 96.75 141 ILE B O 1
ATOM 2367 N N . MET B 1 142 ? -13.148 -2.129 10.172 1 96.56 142 MET B N 1
ATOM 2368 C CA . MET B 1 142 ? -11.766 -1.658 10.125 1 96.56 142 MET B CA 1
ATOM 2369 C C . MET B 1 142 ? -11.242 -1.358 11.523 1 96.56 142 MET B C 1
ATOM 2371 O O . MET B 1 142 ? -10.102 -1.693 11.844 1 96.56 142 MET B O 1
ATOM 2375 N N . ARG B 1 143 ? -12.086 -0.805 12.312 1 95.31 143 ARG B N 1
ATOM 2376 C CA . ARG B 1 143 ? -11.703 -0.508 13.688 1 95.31 143 ARG B CA 1
ATOM 2377 C C . ARG B 1 143 ? -11.438 -1.79 14.469 1 95.31 143 ARG B C 1
ATOM 2379 O O . ARG B 1 143 ? -10.562 -1.828 15.336 1 95.31 143 ARG B O 1
ATOM 2386 N N . GLU B 1 144 ? -12.195 -2.773 14.172 1 95.94 144 GLU B N 1
ATOM 2387 C CA . GLU B 1 144 ? -12.031 -4.047 14.867 1 95.94 144 GLU B CA 1
ATOM 2388 C C . GLU B 1 144 ? -10.68 -4.684 14.531 1 95.94 144 GLU B C 1
ATOM 2390 O O . GLU B 1 144 ? -10.031 -5.27 15.398 1 95.94 144 GLU B O 1
ATOM 2395 N N . PHE B 1 145 ? -10.273 -4.578 13.266 1 96.12 145 PHE B N 1
ATOM 2396 C CA . PHE B 1 145 ? -8.938 -5.047 12.914 1 96.12 145 PHE B CA 1
ATOM 2397 C C . PHE B 1 145 ? -7.883 -4.383 13.781 1 96.12 145 PHE B C 1
ATOM 2399 O O . PHE B 1 145 ? -7.02 -5.059 14.344 1 96.12 145 PHE B O 1
ATOM 2406 N N . ILE B 1 146 ? -7.957 -3.076 13.875 1 93.56 146 ILE B N 1
ATOM 2407 C CA . ILE B 1 146 ? -6.945 -2.266 14.547 1 93.56 146 ILE B CA 1
ATOM 2408 C C . ILE B 1 146 ? -6.953 -2.568 16.047 1 93.56 146 ILE B C 1
ATOM 2410 O O . ILE B 1 146 ? -5.895 -2.756 16.641 1 93.56 146 ILE B O 1
ATOM 2414 N N . LYS B 1 147 ? -8.102 -2.695 16.578 1 92.75 147 LYS B N 1
ATOM 2415 C CA . LYS B 1 147 ? -8.242 -2.98 18 1 92.75 147 LYS B CA 1
ATOM 2416 C C . LYS B 1 147 ? -7.688 -4.359 18.344 1 92.75 147 LYS B C 1
ATOM 2418 O O . LYS B 1 147 ? -6.945 -4.512 19.328 1 92.75 147 LYS B O 1
ATOM 2423 N N . ASN B 1 148 ? -8.023 -5.379 17.531 1 89.81 148 ASN B N 1
ATOM 2424 C CA . ASN B 1 148 ? -7.648 -6.762 17.812 1 89.81 148 ASN B CA 1
ATOM 2425 C C . ASN B 1 148 ? -6.164 -7.004 17.547 1 89.81 148 ASN B C 1
ATOM 2427 O O . ASN B 1 148 ? -5.578 -7.945 18.094 1 89.81 148 ASN B O 1
ATOM 2431 N N . LYS B 1 149 ? -5.582 -6.227 16.609 1 85.25 149 LYS B N 1
ATOM 2432 C CA . LYS B 1 149 ? -4.16 -6.387 16.328 1 85.25 149 LYS B CA 1
ATOM 2433 C C . LYS B 1 149 ? -3.311 -5.773 17.438 1 85.25 149 LYS B C 1
ATOM 2435 O O . LYS B 1 149 ? -2.201 -6.238 17.719 1 85.25 149 LYS B O 1
ATOM 2440 N N . SER B 1 150 ? -3.703 -4.711 18.047 1 75.69 150 SER B N 1
ATOM 2441 C CA . SER B 1 150 ? -3.008 -4.066 19.156 1 75.69 150 SER B CA 1
ATOM 2442 C C . SER B 1 150 ? -3.039 -4.934 20.406 1 75.69 150 SER B C 1
ATOM 2444 O O . SER B 1 150 ? -2.189 -4.789 21.297 1 75.69 150 SER B O 1
ATOM 2446 N N . GLU B 1 151 ? -3.957 -5.879 20.562 1 62.75 151 GLU B N 1
ATOM 2447 C CA . GLU B 1 151 ? -4.059 -6.75 21.719 1 62.75 151 GLU B CA 1
ATOM 2448 C C . GLU B 1 151 ? -3.205 -8.008 21.547 1 62.75 151 GLU B C 1
ATOM 2450 O O . GLU B 1 151 ? -2.572 -8.461 22.5 1 62.75 151 GLU B O 1
#

Organism: NCBI:txid248903